Protein AF-A0A965AAS0-F1 (afdb_monomer)

Mean predicted aligned error: 16.07 Å

Secondary structure (DSSP, 8-state):
--SHHHHHHHHHHHHHSTT----EEEEEEETTS-EEEEEEEEEETTEEEETTEEEEGGGEEEEEE--S-GGGS-HHHHHHHHHTT-EEEETTEEE------------------PPP-PPPP-PPPPPPPPP---PPPPPP---HHHHHHHHHSS--TTEEEEEEEEGGGTEEEEEEEE--S-TTSSEEEEEEEEEEETTEEEEEEEEEEE--SSSEEEEEEEEEEEEEEE--TT-GGG-EEEEEEEEEEEEEEEETTEEEEEEEEEEEEE---HHHHHHHHHHHT-TT---PPPPSSEEEEEEEEE-

Radius of gyration: 27.82 Å; Cα contacts (8 Å, |Δi|>4): 555; chains: 1; bounding box: 76×55×80 Å

pLDDT: mean 85.0, std 17.36, range [38.97, 98.69]

Structure (mmCIF, N/CA/C/O backbone):
data_AF-A0A965AAS0-F1
#
_entry.id   AF-A0A965AAS0-F1
#
loop_
_atom_site.group_PDB
_atom_site.id
_atom_site.type_symbol
_atom_site.label_atom_id
_atom_site.label_alt_id
_atom_site.label_comp_id
_atom_site.label_asym_id
_atom_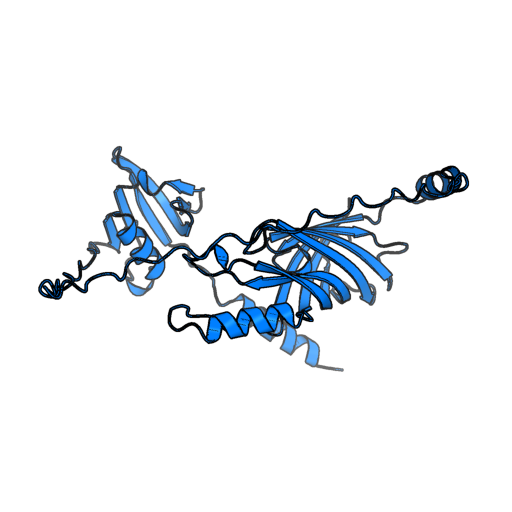site.label_entity_id
_atom_site.label_seq_id
_atom_site.pdbx_PDB_ins_code
_atom_site.Cartn_x
_atom_site.Cartn_y
_atom_site.Cartn_z
_atom_site.occupancy
_atom_site.B_iso_or_equiv
_atom_site.auth_seq_id
_atom_site.auth_comp_id
_atom_site.auth_asym_id
_atom_site.auth_atom_id
_atom_site.pdbx_PDB_model_num
ATOM 1 N N . MET A 1 1 ? 29.637 20.335 -4.501 1.00 47.44 1 MET A N 1
ATOM 2 C CA . MET A 1 1 ? 29.495 18.893 -4.825 1.00 47.44 1 MET A CA 1
ATOM 3 C C . MET A 1 1 ? 29.258 18.068 -3.551 1.00 47.44 1 MET A C 1
ATOM 5 O O . MET A 1 1 ? 29.993 17.154 -3.211 1.00 47.44 1 MET A O 1
ATOM 9 N N . ASP A 1 2 ? 28.264 18.501 -2.782 1.00 48.72 2 ASP A N 1
ATOM 10 C CA . ASP A 1 2 ? 27.051 17.815 -2.327 1.00 48.72 2 ASP A CA 1
ATOM 11 C C . ASP A 1 2 ? 27.171 16.377 -1.802 1.00 48.72 2 ASP A C 1
ATOM 13 O O . ASP A 1 2 ? 26.926 15.395 -2.495 1.00 48.72 2 ASP A O 1
ATOM 17 N N . LYS A 1 3 ? 27.423 16.284 -0.490 1.00 55.53 3 LYS A N 1
ATOM 18 C CA . LYS A 1 3 ? 27.262 15.078 0.349 1.00 55.53 3 LYS A CA 1
ATOM 19 C C . LYS A 1 3 ? 25.803 14.822 0.781 1.00 55.53 3 LYS A C 1
ATOM 21 O O . LYS A 1 3 ? 25.545 13.939 1.598 1.00 55.53 3 LYS A O 1
ATOM 26 N N . LEU A 1 4 ? 24.850 15.597 0.256 1.00 50.69 4 LEU A N 1
ATOM 27 C CA . LEU A 1 4 ? 23.430 15.527 0.605 1.00 50.69 4 LEU A CA 1
ATOM 28 C C . LEU A 1 4 ? 22.723 14.214 0.186 1.00 50.69 4 LEU A C 1
ATOM 30 O O . LEU A 1 4 ? 21.946 13.709 0.998 1.00 50.69 4 LEU A O 1
ATOM 34 N N . PRO A 1 5 ? 23.000 13.583 -0.980 1.00 59.84 5 PRO A N 1
ATOM 35 C CA . PRO A 1 5 ? 22.260 12.380 -1.374 1.00 59.84 5 PRO A CA 1
ATOM 36 C C . PRO A 1 5 ? 22.636 11.143 -0.543 1.00 59.84 5 PRO A C 1
ATOM 38 O O . PRO A 1 5 ? 21.800 10.274 -0.321 1.00 59.84 5 PRO A O 1
ATOM 41 N N . VAL A 1 6 ? 23.859 11.074 -0.003 1.00 61.09 6 VAL A N 1
ATOM 42 C CA . VAL A 1 6 ? 24.321 9.910 0.778 1.00 61.09 6 VAL A CA 1
ATOM 43 C C . VAL A 1 6 ? 23.624 9.830 2.139 1.00 61.09 6 VAL A C 1
ATOM 45 O O . VAL A 1 6 ? 23.278 8.743 2.590 1.00 61.09 6 VAL A O 1
ATOM 48 N N . ARG A 1 7 ? 23.357 10.972 2.785 1.00 59.34 7 ARG A N 1
ATOM 49 C CA . ARG A 1 7 ? 22.724 11.001 4.116 1.00 59.34 7 ARG A CA 1
ATOM 50 C C . ARG A 1 7 ? 21.245 10.605 4.077 1.00 59.34 7 ARG A C 1
ATOM 52 O O . ARG A 1 7 ? 20.792 9.923 4.988 1.00 59.34 7 ARG A O 1
ATOM 59 N N . ILE A 1 8 ? 20.523 10.963 3.012 1.00 63.22 8 ILE A N 1
ATOM 60 C CA . ILE A 1 8 ? 19.117 10.566 2.822 1.00 63.22 8 ILE A CA 1
ATOM 61 C C . ILE A 1 8 ? 19.014 9.068 2.491 1.00 63.22 8 ILE A C 1
ATOM 63 O O . ILE A 1 8 ? 18.147 8.385 3.030 1.00 63.22 8 ILE A O 1
ATOM 67 N N . ILE A 1 9 ? 19.940 8.529 1.688 1.00 59.12 9 ILE A N 1
ATOM 68 C CA . ILE A 1 9 ? 20.001 7.087 1.390 1.00 59.12 9 ILE A CA 1
ATOM 69 C C . ILE A 1 9 ? 20.289 6.267 2.658 1.00 59.12 9 ILE A C 1
ATOM 71 O O . ILE A 1 9 ? 19.659 5.234 2.868 1.00 59.12 9 ILE A O 1
ATOM 75 N N . VAL A 1 10 ? 21.181 6.739 3.538 1.00 61.16 10 VAL A N 1
ATOM 76 C CA . VAL A 1 10 ? 21.462 6.080 4.829 1.00 61.16 10 VAL A CA 1
ATOM 77 C C . VAL A 1 10 ? 20.259 6.151 5.776 1.00 61.16 10 VAL A C 1
ATOM 79 O O . VAL A 1 10 ? 19.965 5.165 6.446 1.00 61.16 10 VAL A O 1
ATOM 82 N N . LEU A 1 11 ? 19.516 7.263 5.798 1.00 55.19 11 LEU A N 1
ATOM 83 C CA . LEU A 1 11 ? 18.304 7.390 6.615 1.00 55.19 11 LEU A CA 1
ATOM 84 C C . LEU A 1 11 ? 17.180 6.452 6.133 1.00 55.19 11 LEU A C 1
ATOM 86 O O . LEU A 1 11 ? 16.525 5.809 6.950 1.00 55.19 11 LEU A O 1
ATOM 90 N N . LEU A 1 12 ? 16.999 6.315 4.814 1.00 53.84 12 LEU A N 1
ATOM 91 C CA . LEU A 1 12 ? 16.036 5.378 4.219 1.00 53.84 12 LEU A CA 1
ATOM 92 C C . LEU A 1 12 ? 16.448 3.908 4.413 1.00 53.84 12 LEU A C 1
ATOM 94 O O . LEU A 1 12 ? 15.588 3.066 4.656 1.00 53.84 12 LEU A O 1
ATOM 98 N N . LEU A 1 13 ? 17.749 3.596 4.377 1.00 48.03 13 LEU A N 1
ATOM 99 C CA . LEU A 1 13 ? 18.262 2.261 4.713 1.00 48.03 13 LEU A CA 1
ATOM 100 C C . LEU A 1 13 ? 18.068 1.919 6.198 1.00 48.03 13 LEU A C 1
ATOM 102 O O . LEU A 1 13 ? 17.710 0.785 6.506 1.00 48.03 13 LEU A O 1
ATOM 106 N N . LEU A 1 14 ? 18.231 2.891 7.104 1.00 45.78 14 LEU A N 1
ATOM 107 C CA . LEU A 1 14 ? 18.009 2.698 8.543 1.00 45.78 14 LEU A CA 1
ATOM 108 C C . LEU A 1 14 ? 16.523 2.503 8.894 1.00 45.78 14 LEU A C 1
ATOM 110 O O . LEU A 1 14 ? 16.205 1.678 9.751 1.00 45.78 14 LEU A O 1
ATOM 114 N N . LEU A 1 15 ? 15.610 3.180 8.187 1.00 47.97 15 LEU A N 1
ATOM 115 C CA . LEU A 1 15 ? 14.161 2.951 8.295 1.00 47.97 15 LEU A CA 1
ATOM 116 C C . LEU A 1 15 ? 13.734 1.569 7.761 1.00 47.97 15 LEU A C 1
ATOM 118 O O . LEU A 1 15 ? 12.748 1.013 8.239 1.00 47.97 15 LEU A O 1
ATOM 122 N N . GLY A 1 16 ? 14.490 0.981 6.827 1.00 41.50 16 GLY A N 1
ATOM 123 C CA . GLY A 1 16 ? 14.249 -0.373 6.311 1.00 41.50 16 GLY A CA 1
ATOM 124 C C . GLY A 1 16 ? 14.780 -1.512 7.194 1.00 41.50 16 GLY A C 1
ATOM 125 O O . GLY A 1 16 ? 14.339 -2.649 7.050 1.00 41.50 16 GLY A O 1
ATOM 126 N N . SER A 1 17 ? 15.705 -1.239 8.121 1.00 38.97 17 SER A N 1
ATOM 127 C CA . SER A 1 17 ? 16.350 -2.270 8.956 1.00 38.97 17 SER A CA 1
ATOM 128 C C . SER A 1 17 ? 15.623 -2.618 10.267 1.00 38.97 17 SER A C 1
ATOM 130 O O . SER A 1 17 ? 16.064 -3.513 10.985 1.00 38.97 17 SER A O 1
ATOM 132 N N . GLY A 1 18 ? 14.512 -1.948 10.591 1.00 39.25 18 GLY A N 1
ATOM 133 C CA . GLY A 1 18 ? 13.859 -2.058 11.905 1.00 39.25 18 GLY A CA 1
ATOM 134 C C . GLY A 1 18 ? 12.989 -3.298 12.149 1.00 39.25 18 GLY A C 1
ATOM 135 O O . GLY A 1 18 ? 12.625 -3.551 13.291 1.00 39.25 18 GLY A O 1
ATOM 136 N N . LEU A 1 19 ? 12.648 -4.084 11.126 1.00 46.34 19 LEU A N 1
ATOM 137 C CA . LEU A 1 19 ? 11.764 -5.248 11.276 1.00 46.34 19 LEU A CA 1
ATOM 138 C C . LEU A 1 19 ? 12.289 -6.431 10.466 1.00 46.34 19 LEU A C 1
ATOM 140 O O . LEU A 1 19 ? 11.617 -6.965 9.586 1.00 46.34 19 LEU A O 1
ATOM 144 N N . THR A 1 20 ? 13.508 -6.872 10.773 1.00 45.72 20 THR A N 1
ATOM 145 C CA . THR A 1 20 ? 13.829 -8.272 10.487 1.00 45.72 20 THR A CA 1
ATOM 146 C C . THR A 1 20 ? 13.029 -9.105 11.482 1.00 45.72 20 THR A C 1
ATOM 148 O O . THR A 1 20 ? 13.470 -9.348 12.601 1.00 45.72 20 THR A O 1
ATOM 151 N N . LEU A 1 21 ? 11.806 -9.486 11.094 1.00 55.34 21 LEU A N 1
ATOM 152 C CA . LEU A 1 21 ? 11.087 -10.584 11.734 1.00 55.34 21 LEU A CA 1
ATOM 153 C C . LEU A 1 21 ? 12.038 -11.779 11.695 1.00 55.34 21 LEU A C 1
ATOM 155 O O . LEU A 1 21 ? 12.219 -12.410 10.652 1.00 55.34 21 LEU A O 1
ATOM 159 N N . ARG A 1 22 ? 12.739 -12.020 12.806 1.00 65.62 22 ARG A N 1
ATOM 160 C CA . ARG A 1 22 ? 13.597 -13.187 12.938 1.00 65.62 22 ARG A CA 1
ATOM 161 C C . ARG A 1 22 ? 12.673 -14.384 12.853 1.00 65.62 22 ARG A C 1
ATOM 163 O O . ARG A 1 22 ? 11.803 -14.549 13.702 1.00 65.62 22 ARG A O 1
ATOM 170 N N . ALA A 1 23 ? 12.837 -15.169 11.799 1.00 69.00 23 ALA A N 1
ATOM 171 C CA . ALA A 1 23 ? 12.127 -16.419 11.642 1.00 69.00 23 ALA A CA 1
ATOM 172 C C . ALA A 1 23 ? 12.417 -17.308 12.865 1.00 69.00 23 ALA A C 1
ATOM 174 O O . ALA A 1 23 ? 13.579 -17.511 13.223 1.00 69.00 23 ALA A O 1
ATOM 175 N N . GLN A 1 24 ? 11.369 -17.781 13.540 1.00 88.06 24 GLN A N 1
ATOM 176 C CA . GLN A 1 24 ? 11.488 -18.566 14.770 1.00 88.06 24 GLN A CA 1
ATOM 177 C C . GLN A 1 24 ? 11.246 -20.036 14.440 1.00 88.06 24 GLN A C 1
ATOM 179 O O . GLN A 1 24 ? 10.139 -20.416 14.060 1.00 88.06 24 GLN A O 1
ATOM 184 N N . GLN A 1 25 ? 12.277 -20.872 14.569 1.00 94.12 25 GLN A N 1
ATOM 185 C CA . GLN A 1 25 ? 12.133 -22.315 14.375 1.00 94.12 25 GLN A CA 1
ATOM 186 C C . GLN A 1 25 ? 11.218 -22.907 15.452 1.00 94.12 25 GLN A C 1
ATOM 188 O O . GLN A 1 25 ? 11.429 -22.703 16.652 1.00 94.12 25 GLN A O 1
ATOM 193 N N . ALA A 1 26 ? 10.211 -23.658 15.022 1.00 96.06 26 ALA A N 1
ATOM 194 C CA . ALA A 1 26 ? 9.255 -24.314 15.891 1.00 96.06 26 ALA A CA 1
ATOM 195 C C . ALA A 1 26 ? 8.919 -25.724 15.398 1.00 96.06 26 ALA A C 1
ATOM 197 O O . ALA A 1 26 ? 8.883 -26.012 14.202 1.00 96.06 26 ALA A O 1
ATOM 198 N N . LEU A 1 27 ? 8.627 -26.603 16.351 1.00 97.25 27 LEU A N 1
ATOM 199 C CA . LEU A 1 27 ? 8.012 -27.896 16.112 1.00 97.25 27 LEU A CA 1
ATOM 200 C C . LEU A 1 27 ? 6.511 -27.775 16.373 1.00 97.25 27 LEU A C 1
ATOM 202 O O . LEU A 1 27 ? 6.079 -27.533 17.500 1.00 97.25 27 LEU A O 1
ATOM 206 N N . ILE A 1 28 ? 5.717 -27.950 15.327 1.00 97.31 28 ILE A N 1
ATOM 207 C CA . ILE A 1 28 ? 4.260 -27.892 15.372 1.00 97.31 28 ILE A CA 1
ATOM 208 C C . ILE A 1 28 ? 3.734 -29.318 15.469 1.00 97.31 28 ILE A C 1
ATOM 210 O O . ILE A 1 28 ? 4.077 -30.163 14.646 1.00 97.31 28 ILE A O 1
ATOM 214 N N . THR A 1 29 ? 2.898 -29.589 16.467 1.00 97.50 29 THR A N 1
ATOM 215 C CA . THR A 1 29 ? 2.139 -30.838 16.583 1.00 97.50 29 THR A CA 1
ATOM 216 C C . THR A 1 29 ? 0.673 -30.556 16.297 1.00 97.50 29 THR A C 1
ATOM 218 O O . THR A 1 29 ? 0.037 -29.727 16.952 1.00 97.50 29 THR A O 1
ATOM 221 N N . MET A 1 30 ? 0.147 -31.258 15.308 1.00 97.56 30 MET A N 1
ATOM 222 C CA . MET A 1 30 ? -1.233 -31.188 14.856 1.00 97.56 30 MET A CA 1
ATOM 223 C C . MET A 1 30 ? -2.141 -32.026 15.770 1.00 97.56 30 MET A C 1
ATOM 225 O O . MET A 1 30 ? -1.673 -32.885 16.519 1.00 97.56 30 MET A O 1
ATOM 229 N N . LYS A 1 31 ? -3.456 -31.792 15.728 1.00 96.12 31 LYS A N 1
ATOM 230 C CA . LYS A 1 31 ? -4.445 -32.535 16.535 1.00 96.12 31 LYS A CA 1
ATOM 231 C C . L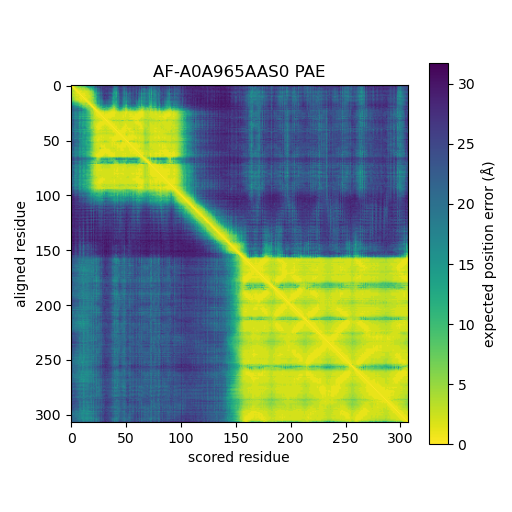YS A 1 31 ? -4.540 -34.017 16.172 1.00 96.12 31 LYS A C 1
ATOM 233 O O . LYS A 1 31 ? -4.894 -34.824 17.023 1.00 96.12 31 LYS A O 1
ATOM 238 N N . ASP A 1 32 ? -4.192 -34.374 14.942 1.00 95.44 32 ASP A N 1
ATOM 239 C CA . ASP A 1 32 ? -4.051 -35.760 14.481 1.00 95.44 32 ASP A CA 1
ATOM 240 C C . ASP A 1 32 ? -2.687 -36.380 14.850 1.00 95.44 32 ASP A C 1
ATOM 242 O O . ASP A 1 32 ? -2.376 -37.494 14.441 1.00 95.44 32 ASP A O 1
ATOM 246 N N . SER A 1 33 ? -1.885 -35.682 15.661 1.00 94.56 33 SER A N 1
ATOM 247 C CA . SER A 1 33 ? -0.532 -36.057 16.086 1.00 94.56 33 SER A CA 1
ATOM 248 C C . SER A 1 33 ? 0.556 -35.972 15.011 1.00 94.56 33 SER A C 1
ATOM 250 O O . SER A 1 33 ? 1.706 -36.316 15.304 1.00 94.56 33 SER A O 1
ATOM 252 N N . ALA A 1 34 ? 0.265 -35.467 13.806 1.00 95.06 34 ALA A N 1
ATOM 253 C CA . ALA A 1 34 ? 1.310 -35.161 12.834 1.00 95.06 34 ALA A CA 1
ATOM 254 C C . ALA A 1 34 ? 2.252 -34.073 13.378 1.00 95.06 34 ALA A C 1
ATOM 256 O O . ALA A 1 34 ? 1.823 -33.145 14.068 1.00 95.06 34 ALA A O 1
ATOM 257 N N . ARG A 1 35 ? 3.552 -34.179 13.083 1.00 97.31 35 ARG A N 1
ATOM 258 C CA . ARG A 1 35 ? 4.569 -33.219 13.535 1.00 97.31 35 ARG A CA 1
ATOM 259 C C . ARG A 1 35 ? 5.287 -32.595 12.352 1.00 97.31 35 ARG A C 1
ATOM 261 O O . ARG A 1 35 ? 5.729 -33.309 11.458 1.00 97.31 35 ARG A O 1
ATOM 268 N N . VAL A 1 36 ? 5.437 -31.276 12.381 1.00 96.69 36 VAL A N 1
ATOM 269 C CA . VAL A 1 36 ? 6.099 -30.498 11.331 1.00 96.69 36 VAL A CA 1
ATOM 270 C C . VAL A 1 36 ? 7.085 -29.534 11.978 1.00 96.69 36 VAL A C 1
ATOM 272 O O . VAL A 1 36 ? 6.700 -28.717 12.811 1.00 96.69 36 VAL A O 1
ATOM 275 N N . ALA A 1 37 ? 8.361 -29.639 11.612 1.00 96.44 37 ALA A N 1
ATOM 276 C CA . ALA A 1 37 ? 9.377 -28.658 11.979 1.00 96.44 37 ALA A CA 1
ATOM 277 C C . ALA A 1 37 ? 9.414 -27.565 10.905 1.00 96.44 37 ALA A C 1
ATOM 279 O O . ALA A 1 37 ? 9.563 -27.873 9.726 1.00 96.44 37 ALA A O 1
ATOM 280 N N . THR A 1 38 ? 9.238 -26.310 11.306 1.00 95.75 38 THR A N 1
ATOM 281 C CA . THR A 1 38 ? 9.120 -25.175 10.384 1.00 95.75 38 THR A CA 1
ATOM 282 C C . THR A 1 38 ? 9.518 -23.862 11.064 1.00 95.75 38 THR A C 1
ATOM 284 O O . THR A 1 38 ? 9.674 -23.793 12.281 1.00 95.75 38 THR A O 1
ATOM 287 N N . GLU A 1 39 ? 9.706 -22.806 10.281 1.00 94.38 39 GLU A N 1
ATOM 288 C CA . GLU A 1 39 ? 9.896 -21.441 10.761 1.00 94.38 39 GLU A CA 1
ATOM 289 C C . GLU A 1 39 ? 8.554 -20.699 10.813 1.00 94.38 39 GLU A C 1
ATOM 291 O O . GLU A 1 39 ? 7.921 -20.458 9.782 1.00 94.38 39 GLU A O 1
ATOM 296 N N . VAL A 1 40 ? 8.137 -20.295 12.014 1.00 94.50 40 VAL A N 1
ATOM 297 C CA . VAL A 1 40 ? 6.922 -19.504 12.235 1.00 94.50 40 VAL A CA 1
ATOM 298 C C . VAL A 1 40 ? 7.224 -18.025 12.008 1.00 94.50 40 VAL A C 1
ATOM 300 O O . VAL A 1 40 ? 8.216 -17.500 12.517 1.00 94.50 40 VAL A O 1
ATOM 303 N N . GLN A 1 41 ? 6.358 -17.355 11.246 1.00 92.69 41 GLN A N 1
ATOM 304 C CA . GLN A 1 41 ? 6.504 -15.939 10.907 1.00 92.69 41 GLN A CA 1
ATOM 305 C C . GLN A 1 41 ? 5.464 -15.064 11.606 1.00 92.69 41 GLN A C 1
ATOM 307 O O . GLN A 1 41 ? 5.814 -14.070 12.228 1.00 92.69 41 GLN A O 1
ATOM 312 N N . SER A 1 42 ? 4.174 -15.391 11.474 1.00 93.88 42 SER A N 1
ATOM 313 C CA . SER A 1 42 ? 3.087 -14.590 12.056 1.00 93.88 42 SER A CA 1
ATOM 314 C C . SER A 1 42 ? 1.779 -15.376 12.144 1.00 93.88 42 SER A C 1
ATOM 316 O O . SER A 1 42 ? 1.637 -16.428 11.525 1.00 93.88 42 SER A O 1
ATOM 318 N N . VAL A 1 43 ? 0.799 -14.848 12.877 1.00 95.38 43 VAL A N 1
ATOM 319 C CA . VAL A 1 43 ? -0.585 -15.343 12.878 1.00 95.38 43 VAL A CA 1
ATOM 320 C C . VAL A 1 43 ? -1.484 -14.294 12.227 1.00 95.38 43 VAL A C 1
ATOM 322 O O . VAL A 1 43 ? -1.480 -13.134 12.635 1.00 95.38 43 VAL A O 1
ATOM 325 N N . LYS A 1 44 ? -2.259 -14.684 11.208 1.00 92.75 44 LYS A N 1
ATOM 326 C CA . LYS A 1 44 ? -3.226 -13.811 10.519 1.00 92.75 44 LYS A CA 1
ATOM 327 C C . LYS A 1 44 ? -4.475 -14.598 10.144 1.00 92.75 44 LYS A C 1
ATOM 329 O O . LYS A 1 44 ? -4.367 -15.690 9.606 1.00 92.75 44 LYS A O 1
ATOM 334 N N . ASN A 1 45 ? -5.661 -14.032 10.371 1.00 93.69 45 ASN A N 1
ATOM 335 C CA . ASN A 1 45 ? -6.941 -14.594 9.907 1.00 93.69 45 ASN A CA 1
ATOM 336 C C . ASN A 1 45 ? -7.158 -16.083 10.268 1.00 93.69 45 ASN A C 1
ATOM 338 O O . ASN A 1 45 ? -7.585 -16.866 9.426 1.00 93.69 45 ASN A O 1
ATOM 342 N N . ASN A 1 46 ? -6.846 -16.487 11.505 1.00 94.69 46 ASN A N 1
ATOM 343 C CA . ASN A 1 46 ? -6.925 -17.886 11.959 1.00 94.69 46 ASN A CA 1
ATOM 344 C C . ASN A 1 46 ? -5.991 -18.869 11.212 1.00 94.69 46 ASN A C 1
ATOM 346 O O . ASN A 1 46 ? -6.198 -20.087 11.234 1.00 94.69 46 ASN A O 1
ATOM 350 N N . LEU A 1 47 ? -4.953 -18.339 10.562 1.00 95.44 47 LEU A N 1
ATOM 351 C CA . LEU A 1 47 ? -3.872 -19.086 9.933 1.00 95.44 47 LEU A CA 1
ATOM 352 C C . LEU A 1 47 ? -2.544 -18.749 10.615 1.00 95.44 47 LEU A C 1
ATOM 354 O O . LEU A 1 47 ? -2.230 -17.584 10.871 1.00 95.44 47 LEU A O 1
ATOM 358 N N . LEU A 1 48 ? -1.750 -19.781 10.868 1.00 96.25 48 LEU A N 1
ATOM 359 C CA . LEU A 1 48 ? -0.342 -19.665 11.197 1.00 96.25 48 LEU A CA 1
ATOM 360 C C . LEU A 1 48 ? 0.453 -19.584 9.896 1.00 96.25 48 LEU A C 1
ATOM 362 O O . LEU A 1 48 ? 0.459 -20.534 9.114 1.00 96.25 48 LEU A O 1
ATOM 366 N N . ILE A 1 49 ? 1.111 -18.453 9.668 1.00 95.12 49 ILE A N 1
ATOM 367 C CA . ILE A 1 49 ? 1.997 -18.249 8.527 1.00 95.12 49 ILE A CA 1
ATOM 368 C C . ILE A 1 49 ? 3.370 -18.799 8.890 1.00 95.12 49 ILE A C 1
ATOM 370 O O . ILE A 1 49 ? 4.007 -18.341 9.846 1.00 95.12 49 ILE A O 1
ATOM 374 N N . VAL A 1 50 ? 3.807 -19.778 8.110 1.00 96.19 50 VAL A N 1
ATOM 375 C CA . VAL A 1 50 ? 5.089 -20.458 8.256 1.00 96.19 50 VAL A CA 1
ATOM 376 C C . VAL A 1 50 ? 5.883 -20.351 6.955 1.00 96.19 50 VAL A C 1
ATOM 378 O O . VAL A 1 50 ? 5.350 -19.959 5.918 1.00 96.19 50 VAL A O 1
ATOM 381 N N . LYS A 1 51 ? 7.173 -20.675 6.979 1.00 92.56 51 LYS A N 1
ATOM 382 C CA . LYS A 1 51 ? 8.040 -20.560 5.795 1.00 92.56 51 LYS A CA 1
ATOM 383 C C . LYS A 1 51 ? 7.560 -21.385 4.600 1.00 92.56 51 LYS A C 1
ATOM 385 O O . LYS A 1 51 ? 7.646 -20.915 3.470 1.00 92.56 51 LYS A O 1
ATOM 390 N N . GLU A 1 52 ? 7.039 -22.583 4.842 1.00 93.06 52 GLU A N 1
ATOM 391 C CA . GLU A 1 52 ? 6.570 -23.503 3.803 1.00 93.06 52 GLU A CA 1
ATOM 392 C C . GLU A 1 52 ? 5.102 -23.266 3.397 1.00 93.06 52 GLU A C 1
ATOM 394 O O . GLU A 1 52 ? 4.601 -23.955 2.511 1.00 93.06 52 GLU A O 1
ATOM 399 N N . GLY A 1 53 ? 4.395 -22.305 4.010 1.00 94.12 53 GLY A N 1
ATOM 400 C CA . GLY A 1 53 ? 3.008 -21.992 3.658 1.00 94.12 53 GLY A CA 1
ATOM 401 C C . GLY A 1 53 ? 2.164 -21.470 4.820 1.00 94.12 53 GLY A C 1
ATOM 402 O O . GLY A 1 53 ? 2.597 -20.644 5.620 1.00 94.12 53 GLY A O 1
ATOM 403 N N . ALA A 1 54 ? 0.918 -21.930 4.904 1.00 95.19 54 ALA A N 1
ATOM 404 C CA . ALA A 1 54 ? -0.008 -21.540 5.961 1.00 95.19 54 ALA A CA 1
ATOM 405 C C . ALA A 1 54 ? -0.719 -22.764 6.543 1.00 95.19 54 ALA A C 1
ATOM 407 O O . ALA A 1 54 ? -1.148 -23.650 5.805 1.00 95.19 54 ALA A O 1
ATOM 408 N N . LEU A 1 55 ? -0.873 -22.792 7.866 1.00 95.56 55 LEU A N 1
ATOM 409 C CA . LEU A 1 55 ? -1.568 -23.852 8.596 1.00 95.56 55 LEU A CA 1
ATOM 410 C C . LEU A 1 55 ? -2.780 -23.275 9.323 1.00 95.56 55 LEU A C 1
ATOM 412 O O . LEU A 1 55 ? -2.699 -22.211 9.930 1.00 95.56 55 LEU A O 1
ATOM 416 N N . SER A 1 56 ? -3.914 -23.974 9.299 1.00 96.56 56 SER A N 1
ATOM 417 C CA . SER A 1 56 ? -5.083 -23.552 10.076 1.00 96.56 56 SER A CA 1
ATOM 418 C C . SER A 1 56 ? -4.838 -23.750 11.569 1.00 96.56 56 SER A C 1
ATOM 420 O O . SER A 1 56 ? -4.501 -24.859 11.987 1.00 96.56 56 SER A O 1
ATOM 422 N N . LEU A 1 57 ? -5.078 -22.713 12.383 1.00 96.75 57 LEU A N 1
ATOM 423 C CA . LEU A 1 57 ? -4.940 -22.804 13.845 1.00 96.75 57 LEU A CA 1
ATOM 424 C C . LEU A 1 57 ? -5.834 -23.900 14.442 1.00 96.75 57 LEU A C 1
ATOM 426 O O . LEU A 1 57 ? -5.453 -24.555 15.406 1.00 96.75 57 LEU A O 1
ATOM 430 N N . ASN A 1 58 ? -6.978 -24.182 13.812 1.00 95.25 58 ASN A N 1
ATOM 431 C CA . ASN A 1 58 ? -7.914 -25.213 14.259 1.00 95.25 58 ASN A CA 1
ATOM 432 C C . ASN A 1 58 ? -7.332 -26.634 14.202 1.00 95.25 58 ASN A C 1
ATOM 434 O O . ASN A 1 58 ? -7.842 -27.514 14.899 1.00 95.25 58 ASN A O 1
ATOM 438 N N . LEU A 1 59 ? -6.304 -26.861 13.379 1.00 95.69 59 LEU A N 1
ATOM 439 C CA . LEU A 1 59 ? -5.642 -28.156 13.215 1.00 95.69 59 LEU A CA 1
ATOM 440 C C . LEU A 1 59 ? -4.430 -28.321 14.135 1.00 95.69 59 LEU A C 1
ATOM 442 O O . LEU A 1 59 ? -3.926 -29.432 14.278 1.00 95.69 59 LEU A O 1
ATOM 446 N N . ILE A 1 60 ? -3.965 -27.241 14.759 1.00 97.19 60 ILE A N 1
ATOM 447 C CA . ILE A 1 60 ? -2.764 -27.237 15.587 1.00 97.19 60 ILE A CA 1
ATOM 448 C C . ILE A 1 60 ? -3.156 -27.534 17.035 1.00 97.19 60 ILE A C 1
ATOM 450 O O . ILE A 1 60 ? -4.138 -27.003 17.550 1.00 97.19 60 ILE A O 1
ATOM 454 N N . ALA A 1 61 ? -2.394 -28.407 17.690 1.00 96.75 61 ALA A N 1
ATOM 455 C CA . ALA A 1 61 ? -2.556 -28.717 19.106 1.00 96.75 61 ALA A CA 1
ATOM 456 C C . ALA A 1 61 ? -1.459 -28.058 19.952 1.00 96.75 61 ALA A C 1
ATOM 458 O O . ALA A 1 61 ? -1.742 -27.460 20.991 1.00 96.75 61 ALA A O 1
ATOM 459 N N . ILE A 1 62 ? -0.204 -28.176 19.508 1.00 97.50 62 ILE A N 1
ATOM 460 C CA . ILE A 1 62 ? 0.974 -27.735 20.261 1.00 97.50 62 ILE A CA 1
ATOM 461 C C . ILE A 1 62 ? 1.956 -27.042 19.320 1.00 97.50 62 ILE A C 1
ATOM 463 O O . ILE A 1 62 ? 2.201 -27.522 18.215 1.00 97.50 62 ILE A O 1
ATOM 467 N N . ILE A 1 63 ? 2.564 -25.952 19.777 1.00 97.38 63 ILE A N 1
ATOM 468 C CA . ILE A 1 63 ? 3.712 -25.318 19.122 1.00 97.38 63 ILE A CA 1
ATOM 469 C C . ILE A 1 63 ? 4.853 -25.239 20.127 1.00 97.38 63 ILE A C 1
ATOM 471 O O . ILE A 1 63 ? 4.685 -24.698 21.217 1.00 97.38 63 ILE A O 1
ATOM 475 N N . GLN A 1 64 ? 6.017 -25.766 19.757 1.00 96.81 64 GLN A N 1
ATOM 476 C CA . GLN A 1 64 ? 7.227 -25.718 20.568 1.00 96.81 64 GLN A CA 1
ATOM 477 C C . GLN A 1 64 ? 8.323 -24.943 19.841 1.00 96.81 64 GLN A C 1
ATOM 479 O O . GLN A 1 64 ? 8.916 -25.448 18.891 1.00 96.81 64 GLN A O 1
ATOM 484 N N . PHE A 1 65 ? 8.612 -23.729 20.303 1.00 95.56 65 PHE A N 1
ATOM 485 C CA . PHE A 1 65 ? 9.726 -22.931 19.804 1.00 95.56 65 PHE A CA 1
ATOM 486 C C . PHE A 1 65 ? 11.046 -23.545 20.270 1.00 95.56 65 PHE A C 1
ATOM 488 O O . PHE A 1 65 ? 11.253 -23.759 21.467 1.00 95.56 65 PHE A O 1
ATOM 495 N N . GLN A 1 66 ? 11.930 -23.841 19.315 1.00 91.69 66 GLN A N 1
ATOM 496 C CA . GLN A 1 66 ? 13.200 -24.522 19.583 1.00 91.69 66 GLN A CA 1
ATOM 497 C C . GLN A 1 66 ? 14.304 -23.577 20.071 1.00 91.69 66 GLN A C 1
ATOM 499 O O . GLN A 1 66 ? 15.378 -24.042 20.443 1.00 91.69 66 GLN A O 1
ATOM 504 N N . ASN A 1 67 ? 14.058 -22.264 20.090 1.00 79.38 67 ASN A N 1
ATOM 505 C CA . ASN A 1 67 ? 15.057 -21.307 20.539 1.00 79.38 67 ASN A CA 1
ATOM 506 C C . ASN A 1 67 ? 15.120 -21.251 22.074 1.00 79.38 67 ASN A C 1
ATOM 508 O O . ASN A 1 67 ? 14.098 -21.057 22.736 1.00 79.38 67 ASN A O 1
ATOM 512 N N . THR A 1 68 ? 16.319 -21.426 22.632 1.00 63.09 68 THR A N 1
ATOM 513 C CA . THR A 1 68 ? 16.552 -21.493 24.085 1.00 63.09 68 THR A CA 1
ATOM 514 C C . THR A 1 68 ? 16.408 -20.127 24.759 1.00 63.09 68 THR A C 1
ATOM 516 O O . THR A 1 68 ? 16.039 -20.048 25.930 1.00 63.09 68 THR A O 1
ATOM 519 N N . ASP A 1 69 ? 16.635 -19.041 24.016 1.00 75.44 69 ASP A N 1
ATOM 520 C CA . ASP A 1 69 ? 16.512 -17.686 24.545 1.00 75.44 69 ASP A CA 1
ATOM 521 C C . ASP A 1 69 ? 15.047 -17.235 24.530 1.00 75.44 69 ASP A C 1
ATOM 523 O O . ASP A 1 69 ? 14.515 -16.836 23.490 1.00 75.44 69 ASP A O 1
ATOM 527 N N . GLN A 1 70 ? 14.396 -17.242 25.699 1.00 66.44 70 GLN A N 1
ATOM 528 C CA . GLN A 1 70 ? 13.015 -16.760 25.882 1.00 66.44 70 GLN A CA 1
ATOM 529 C C . GLN A 1 70 ? 12.779 -15.348 25.323 1.00 66.44 70 GLN A C 1
ATOM 531 O O . GLN A 1 70 ? 11.677 -15.049 24.875 1.00 66.44 70 GLN A O 1
ATOM 536 N N . GLN A 1 71 ? 13.807 -14.493 25.299 1.00 70.62 71 GLN A N 1
ATOM 537 C CA . GLN A 1 71 ? 13.721 -13.127 24.767 1.00 70.62 71 GLN A CA 1
ATOM 538 C C . GLN A 1 71 ? 13.584 -13.056 23.236 1.00 70.62 71 GLN A C 1
ATOM 540 O O . GLN A 1 71 ? 13.374 -11.976 22.692 1.00 70.62 71 GLN A O 1
ATOM 545 N N . SER A 1 72 ? 13.723 -14.179 22.527 1.00 78.25 72 SER A N 1
ATOM 546 C CA . SER A 1 72 ? 13.702 -14.216 21.060 1.00 78.25 72 SER A CA 1
ATOM 547 C C . SER A 1 72 ? 12.335 -14.537 20.448 1.00 78.25 72 SER A C 1
ATOM 549 O O . SER A 1 72 ? 12.184 -14.428 19.230 1.00 78.25 72 SER A O 1
ATOM 551 N N . VAL A 1 73 ? 11.359 -14.940 21.267 1.00 89.25 73 VAL A N 1
ATOM 552 C CA . VAL A 1 73 ? 10.007 -15.270 20.807 1.00 89.25 73 VAL A CA 1
ATOM 553 C C . VAL A 1 73 ? 9.134 -14.024 20.898 1.00 89.25 73 VAL A C 1
ATOM 555 O O . VAL A 1 73 ? 9.103 -13.356 21.927 1.00 89.25 73 VAL A O 1
ATOM 558 N N . ASP A 1 74 ? 8.426 -13.716 19.813 1.00 89.81 74 ASP A N 1
ATOM 559 C CA . ASP A 1 74 ? 7.543 -12.548 19.742 1.00 89.81 74 ASP A CA 1
ATOM 560 C C . ASP A 1 74 ? 6.363 -12.715 20.727 1.00 89.81 74 ASP A C 1
ATOM 562 O O . ASP A 1 74 ? 5.561 -13.644 20.559 1.00 89.81 74 ASP A O 1
ATOM 566 N N . PRO A 1 75 ? 6.215 -11.840 21.743 1.00 90.69 75 PRO A N 1
ATOM 567 C CA . PRO A 1 75 ? 5.130 -11.938 22.716 1.00 90.69 75 PRO A CA 1
ATOM 568 C C . PRO A 1 75 ? 3.737 -11.880 22.077 1.00 90.69 75 PRO A C 1
ATOM 570 O O . PRO A 1 75 ? 2.834 -12.589 22.521 1.00 90.69 75 PRO A O 1
ATOM 573 N N . LEU A 1 76 ? 3.564 -11.096 21.005 1.00 90.88 76 LEU A N 1
ATOM 574 C CA . LEU A 1 76 ? 2.274 -10.941 20.321 1.00 90.88 76 LEU A CA 1
ATOM 575 C C . LEU A 1 76 ? 1.875 -12.216 19.571 1.00 90.88 76 LEU A C 1
ATOM 577 O O . LEU A 1 76 ? 0.694 -12.577 19.504 1.00 90.88 76 LEU A O 1
ATOM 581 N N . LEU A 1 77 ? 2.866 -12.922 19.022 1.00 92.81 77 LEU A N 1
ATOM 582 C CA . LEU A 1 77 ? 2.671 -14.225 18.396 1.00 92.81 77 LEU A CA 1
ATOM 583 C C . LEU A 1 77 ? 2.204 -15.251 19.434 1.00 92.81 77 LEU A C 1
ATOM 585 O O . LEU A 1 77 ? 1.215 -15.947 19.204 1.00 92.81 77 LEU A O 1
ATOM 589 N N . VAL A 1 78 ? 2.879 -15.315 20.585 1.00 94.12 78 VAL A N 1
ATOM 590 C CA . VAL A 1 78 ? 2.518 -16.217 21.689 1.00 94.12 78 VAL A CA 1
ATOM 591 C C . VAL A 1 78 ? 1.109 -15.928 22.194 1.00 94.12 78 VAL A C 1
ATOM 593 O O . VAL A 1 78 ? 0.310 -16.852 22.330 1.00 94.12 78 VAL A O 1
ATOM 596 N N . GLU A 1 79 ? 0.777 -14.659 22.426 1.00 93.44 79 GLU A N 1
ATOM 597 C CA . GLU A 1 79 ? -0.553 -14.252 22.878 1.00 93.44 79 GLU A CA 1
ATOM 598 C C . GLU A 1 79 ? -1.641 -14.675 21.879 1.00 93.44 79 GLU A C 1
ATOM 600 O O . GLU A 1 79 ? -2.656 -15.260 22.264 1.00 93.44 79 GLU A O 1
ATOM 605 N N . SER A 1 80 ? -1.399 -14.461 20.582 1.00 93.50 80 SER A N 1
ATOM 606 C CA . SER A 1 80 ? -2.322 -14.861 19.514 1.00 93.50 80 SER A CA 1
ATOM 607 C C . SER A 1 80 ? -2.549 -16.376 19.475 1.00 93.50 80 SER A C 1
ATOM 609 O O . SER A 1 80 ? -3.678 -16.826 19.277 1.00 93.50 80 SER A O 1
ATOM 611 N N . LEU A 1 81 ? -1.496 -17.168 19.696 1.00 95.62 81 LEU A N 1
ATOM 612 C CA . LEU A 1 81 ? -1.574 -18.630 19.759 1.00 95.62 81 LEU A CA 1
ATOM 613 C C . LEU A 1 81 ? -2.335 -19.112 21.002 1.00 95.62 81 LEU A C 1
ATOM 615 O O . LEU A 1 81 ? -3.217 -19.963 20.888 1.00 95.62 81 LEU A O 1
ATOM 619 N N . LEU A 1 82 ? -2.058 -18.530 22.173 1.00 95.31 82 LEU A N 1
ATOM 620 C CA . LEU A 1 82 ? -2.768 -18.844 23.418 1.00 95.31 82 LEU A CA 1
ATOM 621 C C . LEU A 1 82 ? -4.252 -18.458 23.348 1.00 95.31 82 LEU A C 1
ATOM 623 O O . LEU A 1 82 ? -5.100 -19.129 23.935 1.00 95.31 82 LEU A O 1
ATOM 627 N N . LYS A 1 83 ? -4.593 -17.390 22.618 1.00 93.81 83 LYS A N 1
ATOM 628 C CA . LYS A 1 83 ? -5.984 -16.984 22.370 1.00 93.81 83 LYS A CA 1
ATOM 629 C C . LYS A 1 83 ? -6.744 -17.982 21.491 1.00 93.81 83 LYS A C 1
ATOM 631 O O . LYS A 1 83 ? -7.959 -18.073 21.625 1.00 93.81 83 LYS A O 1
ATOM 636 N N . ALA A 1 84 ? -6.041 -18.724 20.639 1.00 94.56 84 ALA A N 1
ATOM 637 C CA . ALA A 1 84 ? -6.592 -19.799 19.814 1.00 94.56 84 ALA A CA 1
ATOM 638 C C . ALA A 1 84 ? -6.605 -21.169 20.527 1.00 94.56 84 ALA A C 1
ATOM 640 O O . ALA A 1 84 ? -6.755 -22.196 19.868 1.00 94.56 84 ALA A O 1
ATOM 641 N N . ASP A 1 85 ? -6.417 -21.187 21.854 1.00 95.19 85 ASP A N 1
ATOM 642 C CA . ASP A 1 85 ? -6.352 -22.389 22.695 1.00 95.19 85 ASP A CA 1
ATOM 643 C C . ASP A 1 85 ? -5.269 -23.401 22.260 1.00 95.19 85 ASP A C 1
ATOM 645 O O . ASP A 1 85 ? -5.379 -24.606 22.498 1.00 95.19 85 ASP A O 1
ATOM 649 N N . ILE A 1 86 ? -4.189 -22.913 21.638 1.00 96.19 86 ILE A N 1
ATOM 650 C CA . ILE A 1 86 ? -3.016 -23.718 21.280 1.00 96.19 86 IL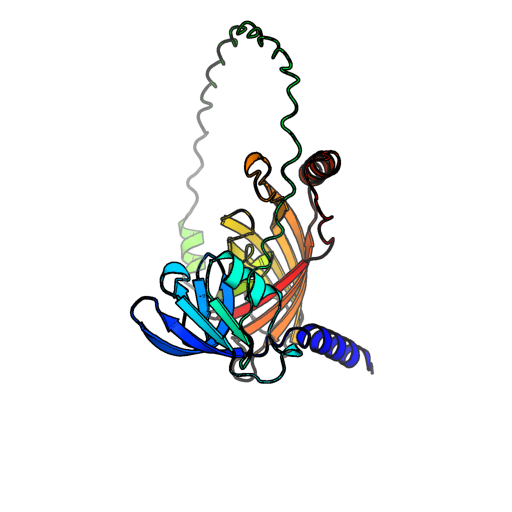E A CA 1
ATOM 651 C C . ILE A 1 86 ? -2.045 -23.739 22.460 1.00 96.19 86 ILE A C 1
ATOM 653 O O . ILE A 1 86 ? -1.740 -22.706 23.058 1.00 96.19 86 ILE A O 1
ATOM 657 N N . VAL A 1 87 ? -1.506 -24.917 22.781 1.00 96.44 87 VAL A N 1
ATOM 658 C CA . VAL A 1 87 ? -0.475 -25.039 23.815 1.00 96.44 87 VAL A CA 1
ATOM 659 C C . VAL A 1 87 ? 0.867 -24.569 23.257 1.00 96.44 87 VAL A C 1
ATOM 661 O O . VAL A 1 87 ? 1.367 -25.131 22.284 1.00 96.44 87 VAL A O 1
ATOM 664 N N . VAL A 1 88 ? 1.479 -23.573 23.897 1.00 96.38 88 VAL A N 1
ATOM 665 C CA . VAL A 1 88 ? 2.760 -23.003 23.459 1.00 96.38 88 VAL A CA 1
ATOM 666 C C . VAL A 1 88 ? 3.879 -23.385 24.427 1.00 96.38 88 VAL A C 1
ATOM 668 O O . VAL A 1 88 ? 3.752 -23.216 25.639 1.00 96.38 88 VAL A O 1
ATOM 671 N N . TYR A 1 89 ? 4.991 -23.878 23.889 1.00 95.94 89 TYR A N 1
ATOM 672 C CA . TYR A 1 89 ? 6.235 -24.123 24.615 1.00 95.94 89 TYR A CA 1
ATOM 673 C C . TYR A 1 89 ? 7.341 -23.216 24.080 1.00 95.94 89 TYR A C 1
ATOM 675 O O . TYR A 1 89 ? 7.517 -23.100 22.867 1.00 95.94 89 TYR A O 1
ATOM 683 N N . VAL A 1 90 ? 8.118 -22.624 24.985 1.00 93.88 90 VAL A N 1
ATOM 684 C CA . VAL A 1 90 ? 9.366 -21.920 24.661 1.00 93.88 90 VAL A CA 1
ATOM 685 C C . VAL A 1 90 ? 10.499 -22.663 25.357 1.00 93.88 90 VAL A C 1
ATOM 687 O O . VAL A 1 90 ? 10.582 -22.669 26.588 1.00 93.88 90 VAL A O 1
ATOM 690 N N . GLY A 1 91 ? 11.308 -23.382 24.574 1.00 89.75 91 GLY A N 1
ATOM 691 C CA . GLY A 1 91 ? 12.233 -24.380 25.105 1.00 89.75 91 GLY A CA 1
ATOM 692 C C . GLY A 1 91 ? 11.483 -25.507 25.828 1.00 89.75 91 GLY A C 1
ATOM 693 O O . GLY A 1 91 ? 10.681 -26.226 25.225 1.00 89.75 91 GLY A O 1
ATOM 694 N N . SER A 1 92 ? 11.737 -25.661 27.131 1.00 90.38 92 SER A N 1
ATOM 695 C CA . SER A 1 92 ? 11.062 -26.625 28.016 1.00 90.38 92 SER A CA 1
ATOM 696 C C . SER A 1 92 ? 9.904 -26.024 28.820 1.00 90.38 92 SER A C 1
ATOM 698 O O . SER A 1 92 ? 9.203 -26.748 29.527 1.00 90.38 92 SER A O 1
ATOM 700 N N . THR A 1 93 ? 9.696 -24.709 28.743 1.00 92.69 93 THR A N 1
ATOM 701 C CA . THR A 1 93 ? 8.700 -24.010 29.558 1.00 92.69 93 THR A CA 1
ATOM 702 C C . THR A 1 93 ? 7.367 -23.971 28.827 1.00 92.69 93 THR A C 1
ATOM 704 O O . THR A 1 93 ? 7.257 -23.388 27.747 1.00 92.69 93 THR A O 1
ATOM 707 N N . LYS A 1 94 ? 6.340 -24.579 29.426 1.00 95.25 94 LYS A N 1
ATOM 708 C CA . LYS A 1 94 ? 4.958 -24.476 28.953 1.00 95.25 94 LYS A CA 1
ATOM 709 C C . LYS A 1 94 ? 4.406 -23.105 29.328 1.00 95.25 94 LYS A C 1
ATOM 711 O O . LYS A 1 94 ? 4.329 -22.782 30.512 1.00 95.25 94 LYS A O 1
ATOM 716 N N . LEU A 1 95 ? 3.984 -22.332 28.338 1.00 92.88 95 LEU A N 1
ATOM 717 C CA . LEU A 1 95 ? 3.260 -21.091 28.567 1.00 92.88 95 LEU A CA 1
ATOM 718 C C . LEU A 1 95 ? 1.779 -21.426 28.726 1.00 92.88 95 LEU A C 1
ATOM 720 O O . LEU A 1 95 ? 1.166 -22.069 27.872 1.00 92.88 95 LEU A O 1
ATOM 724 N N . VAL A 1 96 ? 1.220 -21.042 29.867 1.00 88.69 96 VAL A N 1
ATOM 725 C CA . VAL A 1 96 ? -0.193 -21.236 30.184 1.00 88.69 96 VAL A CA 1
ATOM 726 C C . VAL A 1 96 ? -0.848 -19.869 30.128 1.00 88.69 96 VAL A C 1
ATOM 728 O O . VAL A 1 96 ? -0.313 -18.909 30.675 1.00 88.69 96 VAL A O 1
ATOM 731 N N . LYS A 1 97 ? -2.002 -19.784 29.461 1.00 85.88 97 LYS A N 1
ATOM 732 C CA . LYS A 1 97 ? -2.850 -18.597 29.509 1.00 85.88 97 LYS A CA 1
ATOM 733 C C . LYS A 1 97 ? -3.184 -18.343 30.973 1.00 85.88 97 LYS A C 1
ATOM 735 O O . LYS A 1 97 ? -3.890 -19.146 31.584 1.00 85.88 97 LYS A O 1
ATOM 740 N N . GLU A 1 98 ? -2.644 -17.272 31.540 1.00 78.44 98 GLU A N 1
ATOM 741 C CA . GLU A 1 98 ? -3.055 -16.829 32.860 1.00 78.44 98 GLU A CA 1
ATOM 742 C C . GLU A 1 98 ? -4.508 -16.390 32.711 1.00 78.44 98 GLU A C 1
ATOM 744 O O . GLU A 1 98 ? -4.822 -15.346 32.140 1.00 78.44 98 GLU A O 1
ATOM 749 N N . ILE A 1 99 ? -5.425 -17.280 33.094 1.00 67.81 99 ILE A N 1
ATOM 750 C CA . ILE A 1 99 ? -6.838 -16.950 33.156 1.00 67.81 99 ILE A CA 1
ATOM 751 C C . ILE A 1 99 ? -6.923 -15.977 34.316 1.00 67.81 99 ILE A C 1
ATOM 753 O O . ILE A 1 99 ? -7.017 -16.390 35.474 1.00 67.81 99 ILE A O 1
ATOM 757 N N . VAL A 1 100 ? -6.837 -14.685 34.003 1.00 67.62 100 VAL A N 1
ATOM 758 C CA . VAL A 1 100 ? -7.273 -13.641 34.916 1.00 67.62 100 VAL A CA 1
ATOM 759 C C . VAL A 1 100 ? -8.714 -14.009 35.222 1.00 67.62 100 VAL A C 1
ATOM 761 O O . VAL A 1 100 ? -9.590 -13.899 34.364 1.00 67.62 100 VAL A O 1
ATOM 764 N N . LYS A 1 101 ? -8.935 -14.590 36.405 1.00 60.38 101 LYS A N 1
ATOM 765 C CA . LYS A 1 101 ? -10.271 -14.841 36.924 1.00 60.38 101 LYS A CA 1
ATOM 766 C C . LYS A 1 101 ? -10.887 -13.466 37.065 1.00 60.38 101 LYS A C 1
ATOM 768 O O . LYS A 1 101 ? -10.614 -12.768 38.037 1.00 60.38 101 LYS A O 1
ATOM 773 N N . GLU A 1 102 ? -11.625 -13.064 36.042 1.00 63.72 102 GLU A N 1
ATOM 774 C CA . GLU A 1 102 ? -12.404 -11.846 36.051 1.00 63.72 102 GLU A CA 1
ATOM 775 C C . GLU A 1 102 ? -13.263 -11.923 37.310 1.00 63.72 102 GLU A C 1
ATOM 777 O O . GLU A 1 102 ? -14.043 -12.862 37.499 1.00 63.72 102 GLU A O 1
ATOM 782 N N . VAL A 1 103 ? -12.985 -11.025 38.256 1.00 64.69 103 VAL A N 1
ATOM 783 C CA . VAL A 1 103 ? -13.732 -10.928 39.503 1.00 64.69 103 VAL A CA 1
ATOM 784 C C . VAL A 1 103 ? -15.123 -10.514 39.074 1.00 64.69 103 VAL A C 1
ATOM 786 O O . VAL A 1 103 ? -15.343 -9.344 38.790 1.00 64.69 103 VAL A O 1
ATOM 789 N N . ILE A 1 104 ? -16.021 -11.493 38.942 1.00 61.16 104 ILE A N 1
ATOM 790 C CA . ILE A 1 104 ? -17.419 -11.272 38.591 1.00 61.16 104 ILE A CA 1
ATOM 791 C C . ILE A 1 104 ? -17.942 -10.274 39.626 1.00 61.16 104 ILE A C 1
ATOM 793 O O . ILE A 1 104 ? -18.040 -10.641 40.805 1.00 61.16 104 ILE A O 1
ATOM 797 N N . PRO A 1 105 ? -18.218 -9.011 39.249 1.00 69.31 105 PRO A N 1
ATOM 798 C CA . PRO A 1 105 ? -18.819 -8.092 40.189 1.00 69.31 105 PRO A CA 1
ATOM 799 C C . PRO A 1 105 ? -20.176 -8.682 40.593 1.00 69.31 105 PRO A C 1
ATOM 801 O O . PRO A 1 105 ? -20.860 -9.283 39.753 1.00 69.31 105 PRO A O 1
ATOM 804 N N . PRO A 1 106 ? -20.556 -8.585 41.877 1.00 70.75 106 PRO A N 1
ATOM 805 C CA . PRO A 1 106 ? -21.836 -9.094 42.339 1.00 70.75 106 PRO A CA 1
ATOM 806 C C . PRO A 1 106 ? -22.959 -8.528 41.458 1.00 70.75 106 PRO A C 1
ATOM 808 O O . PRO A 1 106 ? -22.882 -7.372 41.041 1.00 70.75 106 PRO A O 1
ATOM 811 N N . PRO A 1 107 ? -23.980 -9.338 41.136 1.00 56.69 107 PRO A N 1
ATOM 812 C CA . PRO A 1 107 ? -25.046 -8.928 40.238 1.00 56.69 107 PRO A CA 1
ATOM 813 C C . PRO A 1 107 ? -25.731 -7.676 40.787 1.00 56.69 107 PRO A C 1
ATOM 815 O O . PRO A 1 107 ? -26.402 -7.729 41.817 1.00 56.69 107 PRO A O 1
ATOM 818 N N . ASP A 1 108 ? -25.571 -6.555 40.085 1.00 58.69 108 ASP A N 1
ATOM 819 C CA . ASP A 1 108 ? -26.293 -5.322 40.372 1.00 58.69 108 ASP A CA 1
ATOM 820 C C . ASP A 1 108 ? -27.792 -5.570 40.151 1.00 58.69 108 ASP A C 1
ATOM 822 O O . ASP A 1 108 ? -28.310 -5.560 39.034 1.00 58.69 108 ASP A O 1
ATOM 826 N N . THR A 1 109 ? -28.522 -5.799 41.242 1.00 60.47 109 THR A N 1
ATOM 827 C CA . THR A 1 109 ? -29.972 -6.055 41.257 1.00 60.47 109 THR A CA 1
ATOM 828 C C . THR A 1 109 ? -30.830 -4.822 40.946 1.00 60.47 109 THR A C 1
ATOM 830 O O . THR A 1 109 ? -32.044 -4.829 41.165 1.00 60.47 109 THR A O 1
ATOM 833 N N . VAL A 1 110 ? -30.260 -3.745 40.402 1.00 62.44 110 VAL A N 1
ATOM 834 C CA . VAL A 1 110 ? -31.024 -2.541 40.059 1.00 62.44 110 VAL A CA 1
ATOM 835 C C . VAL A 1 110 ? -31.666 -2.716 38.685 1.00 62.44 110 VAL A C 1
ATOM 837 O O . VAL A 1 110 ? -31.170 -2.270 37.651 1.00 62.44 110 VAL A O 1
ATOM 840 N N . ARG A 1 111 ? -32.834 -3.363 38.689 1.00 51.81 111 ARG A N 1
ATOM 841 C CA . ARG A 1 111 ? -33.755 -3.469 37.553 1.00 51.81 111 ARG A CA 1
ATOM 842 C C . ARG A 1 111 ? -34.253 -2.068 37.160 1.00 51.81 111 ARG A C 1
ATOM 844 O O . ARG A 1 111 ? -35.328 -1.639 37.577 1.00 51.81 111 ARG A O 1
ATOM 851 N N . LYS A 1 112 ? -33.474 -1.332 36.360 1.00 56.03 112 LYS A N 1
ATOM 852 C CA . LYS A 1 112 ? -33.929 -0.094 35.710 1.00 56.03 112 LYS A CA 1
ATOM 853 C C . LYS A 1 112 ? -35.077 -0.443 34.762 1.00 56.03 112 LYS A C 1
ATOM 855 O O . LYS A 1 112 ? -34.900 -1.190 33.805 1.00 56.03 112 LYS A O 1
ATOM 860 N N . LYS A 1 113 ? -36.268 0.094 35.046 1.00 55.41 113 LYS A N 1
ATOM 861 C CA . LYS A 1 113 ? -37.414 0.070 34.131 1.00 55.41 113 LYS A CA 1
ATOM 862 C C . LYS A 1 113 ? -37.009 0.768 32.833 1.00 55.41 113 LYS A C 1
ATOM 864 O O . LYS A 1 113 ? -36.803 1.978 32.827 1.00 55.41 113 LYS A O 1
ATOM 869 N N . THR A 1 114 ? -36.894 0.003 31.755 1.00 51.47 114 THR A N 1
ATOM 870 C CA . THR A 1 114 ? -36.734 0.517 30.394 1.00 51.47 114 THR A CA 1
ATOM 871 C C . THR A 1 114 ? -37.971 1.349 30.033 1.00 51.47 114 THR A C 1
ATOM 873 O O . THR A 1 114 ? -39.079 0.807 30.063 1.00 51.47 114 THR A O 1
ATOM 876 N N . PRO A 1 115 ? -37.834 2.647 29.711 1.00 55.81 115 PRO A N 1
ATOM 877 C CA . PRO A 1 115 ? -38.933 3.429 29.164 1.00 55.81 115 PRO A CA 1
ATOM 878 C C . PRO A 1 115 ? -39.341 2.831 27.815 1.00 55.81 115 PRO A C 1
ATOM 880 O O . PRO A 1 115 ? -38.498 2.626 26.941 1.00 55.81 115 PRO A O 1
ATOM 883 N N . GLN A 1 116 ? -40.628 2.524 27.654 1.00 52.25 116 GLN A N 1
ATOM 884 C CA . GLN A 1 116 ? -41.186 2.133 26.363 1.00 52.25 116 GLN A CA 1
ATOM 885 C C . GLN A 1 116 ? -40.972 3.279 25.368 1.00 52.25 116 GLN A C 1
ATOM 887 O O . GLN A 1 116 ? -41.498 4.374 25.559 1.00 52.25 116 GLN A O 1
ATOM 892 N N . LEU A 1 117 ? -40.198 3.020 24.310 1.00 55.47 117 LEU A N 1
ATOM 893 C CA . LEU A 1 117 ? -40.104 3.916 23.163 1.00 55.47 117 LEU A CA 1
ATOM 894 C C . LEU A 1 117 ? -41.478 3.981 22.482 1.00 55.47 117 LEU A C 1
ATOM 896 O O . LEU A 1 117 ? -41.904 3.037 21.814 1.00 55.47 117 LEU A O 1
ATOM 900 N N . THR A 1 118 ? -42.164 5.107 22.628 1.00 56.22 118 THR A N 1
ATOM 901 C CA . THR A 1 118 ? -43.279 5.486 21.766 1.00 56.22 118 THR A CA 1
ATOM 902 C C . THR A 1 118 ? -42.741 5.741 20.359 1.00 56.22 118 THR A C 1
ATOM 904 O O . THR A 1 118 ? -41.907 6.617 20.137 1.00 56.22 118 THR A O 1
ATOM 907 N N . ARG A 1 119 ? -43.200 4.935 19.395 1.00 55.03 119 ARG A N 1
ATOM 908 C CA . ARG A 1 119 ? -42.925 5.125 17.965 1.00 55.03 119 ARG A CA 1
ATOM 909 C C . ARG A 1 119 ? -43.445 6.503 17.523 1.00 55.03 119 ARG A C 1
ATOM 911 O O . ARG A 1 119 ? -44.644 6.742 17.678 1.00 55.03 119 ARG A O 1
ATOM 918 N N . PRO A 1 120 ? -42.609 7.386 16.950 1.00 58.12 120 PRO A N 1
ATOM 919 C CA . PRO A 1 120 ? -43.111 8.588 16.304 1.00 58.12 120 PRO A CA 1
ATOM 920 C C . PRO A 1 120 ? -43.940 8.215 15.070 1.00 58.12 120 PRO A C 1
ATOM 922 O O . PRO A 1 120 ? -43.619 7.273 14.340 1.00 58.12 120 PRO A O 1
ATOM 925 N N . ALA A 1 121 ? -45.036 8.947 14.880 1.00 61.69 121 ALA A N 1
ATOM 926 C CA . ALA A 1 121 ?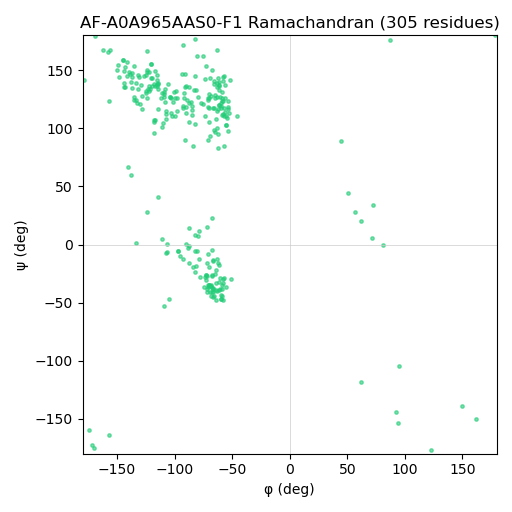 -45.939 8.801 13.752 1.00 61.69 121 ALA A CA 1
ATOM 927 C C . ALA A 1 121 ? -45.188 9.019 12.431 1.00 61.69 121 ALA A C 1
ATOM 929 O O . ALA A 1 121 ? -44.453 9.992 12.266 1.00 61.69 121 ALA A O 1
ATOM 930 N N . VAL A 1 122 ? -45.382 8.091 11.496 1.00 61.97 122 VAL A N 1
ATOM 931 C CA . VAL A 1 122 ? -44.862 8.176 10.132 1.00 61.97 122 VAL A CA 1
ATOM 932 C C . VAL A 1 122 ? -45.632 9.277 9.407 1.00 61.97 122 VAL A C 1
ATOM 934 O O . VAL A 1 122 ? -46.795 9.097 9.051 1.00 61.97 122 VAL A O 1
ATOM 937 N N . THR A 1 123 ? -44.994 10.427 9.210 1.00 67.81 123 THR A N 1
ATOM 938 C CA . THR A 1 123 ? -45.503 11.477 8.324 1.00 67.81 123 THR A CA 1
ATOM 939 C C . THR A 1 123 ? -45.437 10.975 6.875 1.00 67.81 123 THR A C 1
ATOM 941 O O . THR A 1 123 ? -44.368 10.524 6.455 1.00 67.81 123 THR A O 1
ATOM 944 N N . PRO A 1 124 ? -46.532 11.039 6.094 1.00 60.09 124 PRO A N 1
ATOM 945 C CA . PRO A 1 124 ? -46.522 10.659 4.687 1.00 60.09 124 PRO A CA 1
ATOM 946 C C . PRO A 1 124 ? -45.534 11.526 3.906 1.00 60.09 124 PRO A C 1
ATOM 948 O O . PRO A 1 124 ? -45.637 12.753 3.885 1.00 60.09 124 PRO A O 1
ATOM 951 N N . GLN A 1 125 ? -44.564 10.874 3.275 1.00 63.56 125 GLN A N 1
ATOM 952 C CA . GLN A 1 125 ? -43.611 11.509 2.377 1.00 63.56 125 GLN A CA 1
ATOM 953 C C . GLN A 1 125 ? -44.365 11.937 1.100 1.00 63.56 125 GLN A C 1
ATOM 955 O O . GLN A 1 125 ? -45.052 11.097 0.511 1.00 63.56 125 GLN A O 1
ATOM 960 N N . PRO A 1 126 ? -44.302 13.213 0.673 1.00 62.16 126 PRO A N 1
ATOM 961 C CA . PRO A 1 126 ? -44.967 13.653 -0.547 1.00 62.16 126 PRO A CA 1
ATOM 962 C C . PRO A 1 126 ? -44.378 12.925 -1.759 1.00 62.16 126 PRO A C 1
ATOM 964 O O . PRO A 1 126 ? -43.169 12.704 -1.843 1.00 62.16 126 PRO A O 1
ATOM 967 N N . ALA A 1 127 ? -45.263 12.523 -2.670 1.00 60.09 127 ALA A N 1
ATOM 968 C CA . ALA A 1 127 ? -44.930 11.801 -3.886 1.00 60.09 127 ALA A CA 1
ATOM 969 C C . ALA A 1 127 ? -43.859 12.559 -4.684 1.00 60.09 127 ALA A C 1
ATOM 971 O O . ALA A 1 127 ? -44.079 13.688 -5.116 1.00 60.09 127 ALA A O 1
ATOM 972 N N . ASN A 1 128 ? -42.700 11.922 -4.862 1.00 56.19 128 ASN A N 1
ATOM 973 C CA . ASN A 1 128 ? -41.633 12.424 -5.716 1.00 56.19 128 ASN A CA 1
ATOM 974 C C . ASN A 1 128 ? -42.162 12.553 -7.148 1.00 56.19 128 ASN A C 1
ATOM 976 O O . ASN A 1 128 ? -42.576 11.565 -7.757 1.00 56.19 128 ASN A O 1
ATOM 980 N N . GLU A 1 129 ? -42.139 13.775 -7.671 1.00 57.44 129 GLU A N 1
ATOM 981 C CA . GLU A 1 129 ? -42.464 14.067 -9.057 1.00 57.44 129 GLU A CA 1
ATOM 982 C C . GLU A 1 129 ? -41.494 13.333 -9.989 1.00 57.44 129 GLU A C 1
ATOM 984 O O . GLU A 1 129 ? -40.270 13.420 -9.872 1.00 57.44 129 GLU A O 1
ATOM 989 N N . THR A 1 130 ? -42.067 12.587 -10.926 1.00 59.41 130 THR A N 1
ATOM 990 C CA . THR A 1 130 ? -41.365 11.875 -11.989 1.00 59.41 130 THR A CA 1
ATOM 991 C C . THR A 1 130 ? -40.465 12.844 -12.769 1.00 59.41 130 THR A C 1
ATOM 993 O O . THR A 1 130 ? -40.976 13.820 -13.330 1.00 59.41 130 THR A O 1
ATOM 996 N N . PRO A 1 131 ? -39.146 12.595 -12.882 1.00 54.84 131 PRO A N 1
ATOM 997 C CA . PRO A 1 131 ? -38.270 13.439 -13.682 1.00 54.84 131 PRO A CA 1
ATOM 998 C C . PRO A 1 131 ? -38.723 13.417 -15.145 1.00 54.84 131 PRO A C 1
ATOM 1000 O O . PRO A 1 131 ? -38.757 12.361 -15.781 1.00 54.84 131 PRO A O 1
ATOM 1003 N N . LYS A 1 132 ? -39.068 14.587 -15.698 1.00 58.28 132 LYS A N 1
ATOM 1004 C CA . LYS A 1 132 ? -39.290 14.750 -17.139 1.00 58.28 132 LYS A CA 1
ATOM 1005 C C . LYS A 1 132 ? -38.030 14.298 -17.879 1.00 58.28 132 LYS A C 1
ATOM 1007 O O . LYS A 1 132 ? -36.986 14.936 -17.775 1.00 58.28 132 LYS A O 1
ATOM 1012 N N . GLN A 1 133 ? -38.148 13.210 -18.642 1.00 55.03 133 GLN A N 1
ATOM 1013 C CA . GLN A 1 133 ? -37.141 12.769 -19.606 1.00 55.03 133 GLN A CA 1
ATOM 1014 C C . GLN A 1 133 ? -36.853 13.905 -20.593 1.00 55.03 133 GLN A C 1
ATOM 1016 O O . GLN A 1 133 ? -37.621 14.167 -21.520 1.00 55.03 133 GLN A O 1
ATOM 1021 N N . VAL A 1 134 ? -35.724 14.579 -20.399 1.00 65.06 134 VAL A N 1
ATOM 1022 C CA . VAL A 1 134 ? -35.140 15.445 -21.418 1.00 65.06 134 VAL A CA 1
ATOM 1023 C C . VAL A 1 134 ? -34.545 14.519 -22.474 1.00 65.06 134 VAL A C 1
ATOM 1025 O O . VAL A 1 134 ? -33.584 13.801 -22.203 1.00 65.06 134 VAL A O 1
ATOM 1028 N N . ARG A 1 135 ? -35.144 14.490 -23.671 1.00 62.16 135 ARG A N 1
ATOM 1029 C CA . ARG A 1 135 ? -34.585 13.754 -24.813 1.00 62.16 135 ARG A CA 1
ATOM 1030 C C . ARG A 1 135 ? -33.176 14.291 -25.100 1.00 62.16 135 ARG A C 1
ATOM 1032 O O . ARG A 1 135 ? -33.051 15.496 -25.340 1.00 62.16 135 ARG A O 1
ATOM 1039 N N . PRO A 1 136 ? -32.130 13.447 -25.100 1.00 61.34 136 PRO A N 1
ATOM 1040 C CA . PRO A 1 136 ? -30.808 13.882 -25.519 1.00 61.34 136 PRO A CA 1
ATOM 1041 C C . PRO A 1 136 ? -30.867 14.323 -26.985 1.00 61.34 136 PRO A C 1
ATOM 1043 O O . PRO A 1 136 ? -31.457 13.646 -27.831 1.00 61.34 136 PRO A O 1
ATOM 1046 N N . LYS A 1 137 ? -30.286 15.493 -27.276 1.00 66.00 137 LYS A N 1
ATOM 1047 C CA . LYS A 1 137 ? -30.072 15.950 -28.654 1.00 66.00 137 LYS A CA 1
ATOM 1048 C C . LYS A 1 137 ? -29.220 14.911 -29.401 1.00 66.00 137 LYS A C 1
ATOM 1050 O O . LYS A 1 137 ? -28.319 14.344 -28.781 1.00 66.00 137 LYS A O 1
ATOM 1055 N N . PRO A 1 138 ? -29.463 14.683 -30.704 1.00 58.59 138 PRO A N 1
ATOM 1056 C CA . PRO A 1 138 ? -28.640 13.790 -31.510 1.00 58.59 138 PRO A CA 1
ATOM 1057 C C . PRO A 1 138 ? -27.194 14.276 -31.464 1.00 58.59 138 PRO A C 1
ATOM 1059 O O . PRO A 1 138 ? -26.899 15.405 -31.860 1.00 58.59 138 PRO A O 1
ATOM 1062 N N . VAL A 1 139 ? -26.309 13.441 -30.928 1.00 70.88 139 VAL A N 1
ATOM 1063 C CA . VAL A 1 139 ? -24.870 13.676 -30.992 1.00 70.88 139 VAL A CA 1
ATOM 1064 C C . VAL A 1 139 ? -24.466 13.444 -32.451 1.00 70.88 139 VAL A C 1
ATOM 1066 O O . VAL A 1 139 ? -24.833 12.403 -33.004 1.00 70.88 139 VAL A O 1
ATOM 1069 N N . PRO A 1 140 ? -23.787 14.401 -33.111 1.00 70.44 140 PRO A N 1
ATOM 1070 C CA . PRO A 1 140 ? -23.280 14.188 -34.459 1.00 70.44 140 PRO A CA 1
ATOM 1071 C C . PRO A 1 140 ? -22.362 12.956 -34.468 1.00 70.44 140 PRO A C 1
ATOM 1073 O O . PRO A 1 140 ? -21.684 12.712 -33.467 1.00 70.44 140 PRO A O 1
ATOM 1076 N N . PRO A 1 141 ? -22.353 12.163 -35.552 1.00 60.25 141 PRO A N 1
ATOM 1077 C CA . PRO A 1 141 ? -21.542 10.955 -35.639 1.00 60.25 141 PRO A CA 1
ATOM 1078 C C . PRO A 1 141 ? -20.082 11.315 -35.362 1.00 60.25 141 PRO A C 1
ATOM 1080 O O . PRO A 1 141 ? -19.449 12.034 -36.131 1.00 60.25 141 PRO A O 1
ATOM 1083 N N . SER A 1 142 ? -19.570 10.871 -34.215 1.00 59.41 142 SER A N 1
ATOM 1084 C CA . SER A 1 142 ? -18.158 11.011 -33.897 1.00 59.41 142 SER A CA 1
ATOM 1085 C C . SER A 1 142 ? -17.399 10.055 -34.806 1.00 59.41 142 SER A C 1
ATOM 1087 O O . SER A 1 142 ? -17.618 8.842 -34.723 1.00 59.41 142 SER A O 1
ATOM 1089 N N . ASP A 1 143 ? -16.532 10.600 -35.657 1.00 58.53 143 ASP A N 1
ATOM 1090 C CA . ASP A 1 143 ? -15.570 9.865 -36.478 1.00 58.53 143 ASP A CA 1
ATOM 1091 C C . ASP A 1 143 ? -14.657 9.007 -35.586 1.00 58.53 143 ASP A C 1
ATOM 1093 O O . ASP A 1 143 ? -13.558 9.389 -35.184 1.00 58.53 143 ASP A O 1
ATOM 1097 N N . SER A 1 144 ? -15.140 7.815 -35.247 1.00 55.72 144 SER A N 1
ATOM 1098 C CA . SER A 1 144 ? -14.405 6.788 -34.503 1.00 55.72 144 SER A CA 1
ATOM 1099 C C . SER A 1 144 ? -13.223 6.229 -35.306 1.00 55.72 144 SER A C 1
ATOM 1101 O O . SER A 1 144 ? -12.312 5.631 -34.736 1.00 55.72 144 SER A O 1
ATOM 1103 N N . THR A 1 145 ? -13.185 6.502 -36.611 1.00 53.75 145 THR A N 1
ATOM 1104 C CA . THR A 1 145 ? -12.130 6.092 -37.540 1.00 53.75 145 THR A CA 1
ATOM 1105 C C . THR A 1 145 ? -10.799 6.801 -37.266 1.00 53.75 145 THR A C 1
ATOM 1107 O O . THR A 1 145 ? -9.752 6.166 -37.341 1.00 53.75 145 THR A O 1
ATOM 1110 N N . ILE A 1 146 ? -10.811 8.075 -36.842 1.00 55.25 146 ILE A N 1
ATOM 1111 C CA . ILE A 1 146 ? -9.574 8.839 -36.567 1.00 55.25 146 ILE A CA 1
ATOM 1112 C C . ILE A 1 146 ? -8.891 8.356 -35.275 1.00 55.25 146 ILE A C 1
ATOM 1114 O O . ILE A 1 146 ? -7.666 8.376 -35.162 1.00 55.25 146 ILE A O 1
ATOM 1118 N N . VAL A 1 147 ? -9.669 7.869 -34.302 1.00 55.81 147 VAL A N 1
ATOM 1119 C CA . VAL A 1 147 ? -9.129 7.335 -33.041 1.00 55.81 147 VAL A CA 1
ATOM 1120 C C . VAL A 1 147 ? -8.503 5.953 -33.257 1.00 55.81 147 VAL A C 1
ATOM 1122 O O . VAL A 1 147 ? -7.459 5.660 -32.680 1.00 55.81 147 VAL A O 1
ATOM 1125 N N . ALA A 1 148 ? -9.096 5.128 -34.123 1.00 56.47 148 ALA A N 1
ATOM 1126 C CA . ALA A 1 148 ? -8.582 3.797 -34.441 1.00 56.47 148 ALA A CA 1
ATOM 1127 C C . ALA A 1 148 ? -7.270 3.847 -35.247 1.00 56.47 148 ALA A C 1
ATOM 1129 O O . ALA A 1 148 ? -6.336 3.107 -34.946 1.00 56.47 148 ALA A O 1
ATOM 1130 N N . GLU A 1 149 ? -7.153 4.763 -36.213 1.00 54.28 149 GLU A N 1
ATOM 1131 C CA . GLU A 1 149 ? -5.965 4.855 -37.076 1.00 54.28 149 GLU A CA 1
ATOM 1132 C C . GLU A 1 149 ? -4.736 5.442 -36.346 1.00 54.28 149 GLU A C 1
ATOM 1134 O O . GLU A 1 149 ? -3.594 5.076 -36.633 1.00 54.28 149 GLU A O 1
ATOM 1139 N N . ALA A 1 150 ? -4.951 6.288 -35.328 1.00 55.84 150 ALA A N 1
ATOM 1140 C CA . ALA A 1 150 ? -3.890 6.761 -34.432 1.00 55.84 150 ALA A CA 1
ATOM 1141 C C . ALA A 1 150 ? -3.392 5.673 -33.455 1.00 55.84 150 ALA A C 1
ATOM 1143 O O . ALA A 1 150 ? -2.239 5.712 -33.020 1.00 55.84 150 ALA A O 1
ATOM 1144 N N . LEU A 1 151 ? -4.240 4.691 -33.132 1.00 56.31 151 LEU A N 1
ATOM 1145 C CA . LEU A 1 151 ? -3.911 3.555 -32.266 1.00 56.31 151 LEU A CA 1
ATOM 1146 C C . LEU A 1 151 ? -3.080 2.480 -32.985 1.00 56.31 151 LEU A C 1
ATOM 1148 O O . LEU A 1 151 ? -2.283 1.806 -32.338 1.00 56.31 151 LEU A O 1
ATOM 1152 N N . GLU A 1 152 ? -3.209 2.342 -34.308 1.00 56.47 152 GLU A N 1
ATOM 1153 C CA . GLU A 1 152 ? -2.600 1.225 -35.049 1.00 56.47 152 GLU A CA 1
ATOM 1154 C C . GLU A 1 152 ? -1.124 1.432 -35.447 1.00 56.47 152 GLU A C 1
ATOM 1156 O O . GLU A 1 152 ? -0.411 0.464 -35.709 1.00 56.47 152 GLU A O 1
ATOM 1161 N N . LYS A 1 153 ? -0.617 2.675 -35.469 1.00 52.53 153 LYS A N 1
ATOM 1162 C CA . LYS A 1 153 ? 0.784 2.973 -35.855 1.00 52.53 153 LYS A CA 1
ATOM 1163 C C . LYS A 1 153 ? 1.713 3.353 -34.701 1.00 52.53 153 LYS A C 1
ATOM 1165 O O . LYS A 1 153 ? 2.924 3.470 -34.904 1.00 52.53 153 LYS A O 1
ATOM 1170 N N . GLY A 1 154 ? 1.190 3.519 -33.490 1.00 53.41 154 GLY A N 1
ATOM 1171 C CA . GLY A 1 154 ? 2.003 3.726 -32.297 1.00 53.41 154 GLY A CA 1
ATOM 1172 C C . GLY A 1 154 ? 2.449 2.387 -31.726 1.00 53.41 154 GLY A C 1
ATOM 1173 O O . GLY A 1 154 ? 1.625 1.655 -31.195 1.00 53.41 154 GLY A O 1
ATOM 1174 N N . LYS A 1 155 ? 3.748 2.064 -31.797 1.00 58.50 155 LYS A N 1
ATOM 1175 C CA . LYS A 1 155 ? 4.344 0.975 -31.003 1.00 58.50 155 LYS A CA 1
ATOM 1176 C C . LYS A 1 155 ? 3.838 1.096 -29.560 1.00 58.50 155 LYS A C 1
ATOM 1178 O O . LYS A 1 155 ? 4.234 2.026 -28.861 1.00 58.50 155 LYS A O 1
ATOM 1183 N N . LEU A 1 156 ? 2.993 0.164 -29.117 1.00 63.38 156 LEU A N 1
ATOM 1184 C CA . LEU A 1 156 ? 2.417 0.085 -27.764 1.00 63.38 156 LEU A CA 1
ATOM 1185 C C . LEU A 1 156 ? 3.477 -0.238 -26.691 1.00 63.38 156 LEU A C 1
ATOM 1187 O O . LEU A 1 156 ? 3.159 -0.717 -25.615 1.00 63.38 156 LEU A O 1
ATOM 1191 N N . ASN A 1 157 ? 4.750 0.039 -26.955 1.00 74.75 157 ASN A N 1
ATOM 1192 C CA . ASN A 1 157 ? 5.881 -0.458 -26.187 1.00 74.75 157 ASN A CA 1
ATOM 1193 C C . ASN A 1 157 ? 6.113 0.318 -24.882 1.00 74.75 157 ASN A C 1
ATOM 1195 O O . ASN A 1 157 ? 7.170 0.154 -24.298 1.00 74.75 157 ASN A O 1
ATOM 1199 N N . AS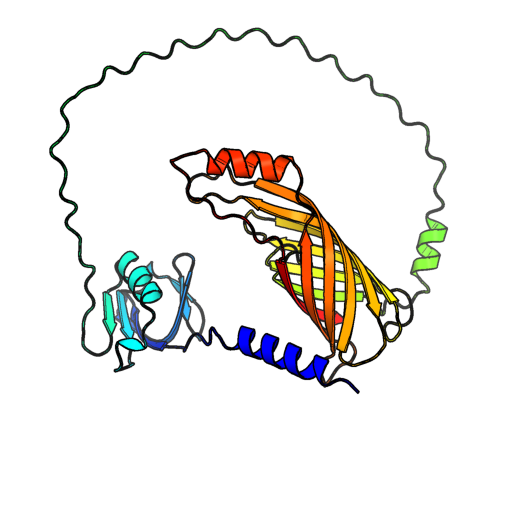N A 1 158 ? 5.196 1.180 -24.433 1.00 91.00 158 ASN A N 1
ATOM 1200 C CA . ASN A 1 158 ? 5.399 2.045 -23.263 1.00 91.00 158 ASN A CA 1
ATOM 1201 C C . ASN A 1 158 ? 4.317 1.867 -22.191 1.00 91.00 158 ASN A C 1
ATOM 1203 O O . ASN A 1 158 ? 3.989 2.813 -21.463 1.00 91.00 158 ASN A O 1
ATOM 1207 N N . PHE A 1 159 ? 3.732 0.673 -22.127 1.00 94.88 159 PHE A N 1
ATOM 1208 C CA . PHE A 1 159 ? 2.881 0.281 -21.017 1.00 94.88 159 PHE A CA 1
ATOM 1209 C C . PHE A 1 159 ? 3.713 -0.390 -19.930 1.00 94.88 159 PHE A C 1
ATOM 1211 O O . PHE A 1 159 ? 4.586 -1.216 -20.188 1.00 94.88 159 P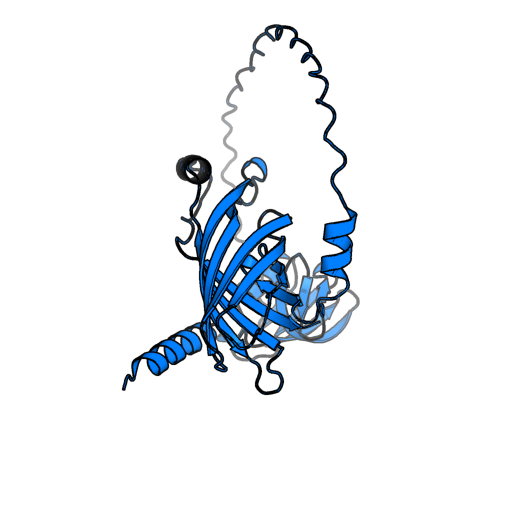HE A O 1
ATOM 1218 N N . TYR A 1 160 ? 3.416 -0.010 -18.695 1.00 96.69 160 TYR A N 1
ATOM 1219 C CA . TYR A 1 160 ? 4.015 -0.573 -17.500 1.00 96.69 160 TYR A CA 1
ATOM 1220 C C . TYR A 1 160 ? 2.921 -1.118 -16.604 1.00 96.69 160 TYR A C 1
ATOM 1222 O O . TYR A 1 160 ? 1.914 -0.450 -16.353 1.00 96.69 160 TYR A O 1
ATOM 1230 N N . GLY A 1 161 ? 3.143 -2.329 -16.113 1.00 97.81 161 GLY A N 1
ATOM 1231 C CA . GLY A 1 161 ? 2.355 -2.968 -15.078 1.00 97.81 161 GLY A CA 1
ATOM 1232 C C . GLY A 1 161 ? 3.124 -2.919 -13.773 1.00 97.81 161 GLY A C 1
ATOM 1233 O O . GLY A 1 161 ? 4.277 -3.332 -13.708 1.00 97.81 161 GLY A O 1
ATOM 1234 N N . GLY A 1 162 ? 2.489 -2.405 -12.732 1.00 97.50 162 GLY A N 1
ATOM 1235 C CA . GLY A 1 162 ? 3.044 -2.296 -11.397 1.00 97.50 162 GLY A CA 1
ATOM 1236 C C . GLY A 1 162 ? 2.218 -3.074 -10.392 1.00 97.50 162 GLY A C 1
ATOM 1237 O O . GLY A 1 162 ? 0.994 -3.078 -10.481 1.00 97.50 162 GLY A O 1
ATOM 1238 N N . VAL A 1 163 ? 2.878 -3.689 -9.415 1.00 98.00 163 VAL A N 1
ATOM 1239 C CA . VAL A 1 163 ? 2.250 -4.236 -8.204 1.00 98.00 163 VAL A CA 1
ATOM 1240 C C . VAL A 1 163 ? 2.884 -3.586 -6.986 1.00 98.00 163 VAL A C 1
ATOM 1242 O O . VAL A 1 163 ? 4.103 -3.403 -6.940 1.00 98.00 163 VAL A O 1
ATOM 1245 N N . GLY A 1 164 ? 2.078 -3.199 -6.003 1.00 96.50 164 GLY A N 1
ATOM 1246 C CA . GLY A 1 164 ? 2.594 -2.397 -4.905 1.00 96.50 164 GLY A CA 1
ATOM 1247 C C . GLY A 1 164 ? 1.663 -2.222 -3.721 1.00 96.50 164 GLY A C 1
ATOM 1248 O O . GLY A 1 164 ? 0.542 -2.735 -3.667 1.00 96.50 164 GLY A O 1
ATOM 1249 N N . LEU A 1 165 ? 2.203 -1.490 -2.755 1.00 97.50 165 LEU A N 1
ATOM 1250 C CA . LEU A 1 165 ? 1.583 -1.078 -1.513 1.00 97.50 165 LEU A CA 1
ATOM 1251 C C . LEU A 1 165 ? 1.551 0.447 -1.472 1.00 97.50 165 LEU A C 1
ATOM 1253 O O . LEU A 1 165 ? 2.556 1.098 -1.750 1.00 97.50 165 LEU A O 1
ATOM 1257 N N . GLY A 1 166 ? 0.424 1.009 -1.059 1.00 96.88 166 GLY A N 1
ATOM 1258 C CA . GLY A 1 166 ? 0.258 2.440 -0.854 1.00 96.88 166 GLY A CA 1
ATOM 1259 C C . GLY A 1 166 ? -0.883 3.035 -1.669 1.00 96.88 166 GLY A C 1
ATOM 1260 O O . GLY A 1 166 ? -1.662 2.331 -2.317 1.00 96.88 166 GLY A O 1
ATOM 1261 N N . LEU A 1 167 ? -1.035 4.354 -1.576 1.00 96.94 167 LEU A N 1
ATOM 1262 C CA . LEU A 1 167 ? -2.213 5.038 -2.102 1.00 96.94 167 LEU A CA 1
ATOM 1263 C C . LEU A 1 167 ? -2.298 4.941 -3.629 1.00 96.94 167 LEU A C 1
ATOM 1265 O O . LEU A 1 167 ? -3.346 4.589 -4.160 1.00 96.94 167 LEU A O 1
ATOM 1269 N N . ASP A 1 168 ? -1.189 5.152 -4.331 1.00 97.38 168 ASP A N 1
ATOM 1270 C CA . ASP A 1 168 ? -1.090 5.088 -5.795 1.00 97.38 168 ASP A CA 1
ATOM 1271 C C . ASP A 1 168 ? -1.275 3.672 -6.378 1.00 97.38 168 ASP A C 1
ATOM 1273 O O . ASP A 1 168 ? -1.357 3.545 -7.594 1.00 97.38 168 ASP A O 1
ATOM 1277 N N . TYR A 1 169 ? -1.405 2.633 -5.538 1.00 98.12 169 TYR A N 1
ATOM 1278 C CA . TYR A 1 169 ? -1.791 1.260 -5.919 1.00 98.12 169 TYR A CA 1
ATOM 1279 C C . TYR A 1 169 ? -3.188 0.860 -5.414 1.00 98.12 169 TYR A C 1
ATOM 1281 O O . TYR A 1 169 ? -3.594 -0.291 -5.557 1.00 98.12 169 TYR A O 1
ATOM 1289 N N . GLY A 1 170 ? -3.933 1.781 -4.793 1.00 95.06 170 GLY A N 1
ATOM 1290 C CA . GLY A 1 170 ? -5.241 1.480 -4.203 1.00 95.06 170 GLY A CA 1
ATOM 1291 C C . GLY A 1 170 ? -5.159 0.640 -2.920 1.00 95.06 170 GLY A C 1
ATOM 1292 O O . GLY A 1 170 ? -6.021 -0.203 -2.673 1.00 95.06 170 GLY A O 1
ATOM 1293 N N . GLY A 1 171 ? -4.119 0.836 -2.104 1.00 95.56 171 GLY A N 1
ATOM 1294 C CA . GLY A 1 171 ? -3.842 0.025 -0.919 1.00 95.56 171 GLY A CA 1
ATOM 1295 C C . GLY A 1 171 ? -2.857 -1.087 -1.253 1.00 95.56 171 GLY A C 1
ATOM 1296 O O . GLY A 1 171 ? -1.671 -0.818 -1.383 1.00 95.56 171 GLY A O 1
ATOM 1297 N N . VAL A 1 172 ? -3.332 -2.323 -1.381 1.00 97.38 172 VAL A N 1
ATOM 1298 C CA . VAL A 1 172 ? -2.561 -3.446 -1.936 1.00 97.38 172 VAL A CA 1
ATOM 1299 C C . VAL A 1 172 ? -3.126 -3.757 -3.312 1.00 97.38 172 VAL A C 1
ATOM 1301 O O . VAL A 1 172 ? -4.271 -4.203 -3.410 1.00 97.38 172 VAL A O 1
ATOM 1304 N N . GLY A 1 173 ? -2.369 -3.508 -4.376 1.00 97.50 173 GLY A N 1
ATOM 1305 C CA . GLY A 1 173 ? -2.950 -3.588 -5.710 1.00 97.50 173 GLY A CA 1
ATOM 1306 C C . GLY A 1 173 ? -1.978 -3.419 -6.857 1.00 97.50 173 GLY A C 1
ATOM 1307 O O . GLY A 1 173 ? -0.772 -3.642 -6.726 1.00 97.50 173 GLY A O 1
ATOM 1308 N N . GLY A 1 174 ? -2.553 -3.065 -8.002 1.00 98.06 174 GLY A N 1
ATOM 1309 C CA . GLY A 1 174 ? -1.852 -2.898 -9.261 1.00 98.06 174 GLY A CA 1
ATOM 1310 C C . GLY A 1 174 ? -1.985 -1.489 -9.825 1.00 98.06 174 GLY A C 1
ATOM 1311 O O . GLY A 1 174 ? -2.951 -0.780 -9.544 1.00 98.06 174 GLY A O 1
ATOM 1312 N N . ARG A 1 175 ? -1.014 -1.096 -10.647 1.00 98.38 175 ARG A N 1
ATOM 1313 C CA . ARG A 1 175 ? -0.961 0.193 -11.340 1.00 98.38 175 ARG A CA 1
ATOM 1314 C C . ARG A 1 175 ? -0.558 -0.023 -12.792 1.00 98.38 175 ARG A C 1
ATOM 1316 O O . ARG A 1 175 ? 0.491 -0.589 -13.059 1.00 98.38 175 ARG A O 1
ATOM 1323 N N . LEU A 1 176 ? -1.368 0.449 -13.726 1.00 98.31 176 LEU A N 1
ATOM 1324 C CA . LEU A 1 176 ? -1.048 0.517 -15.145 1.00 98.31 176 LEU A CA 1
ATOM 1325 C C . LEU A 1 176 ? -0.611 1.937 -15.477 1.00 98.31 176 LEU A C 1
ATOM 1327 O O . LEU A 1 176 ? -1.338 2.883 -15.183 1.00 98.31 176 LEU A O 1
ATOM 1331 N N . THR A 1 177 ? 0.563 2.088 -16.080 1.00 97.75 177 THR A N 1
ATOM 1332 C CA . THR A 1 177 ? 1.106 3.394 -16.473 1.00 97.75 177 THR A CA 1
ATOM 1333 C C . THR A 1 177 ? 1.428 3.387 -17.959 1.00 97.75 177 THR A C 1
ATOM 1335 O O . THR A 1 177 ? 2.107 2.487 -18.441 1.00 97.75 177 THR A O 1
ATOM 1338 N N . TYR A 1 178 ? 0.960 4.401 -18.676 1.00 96.25 178 TYR A N 1
ATOM 1339 C CA . TYR A 1 178 ? 1.311 4.657 -20.065 1.00 96.25 178 TYR A CA 1
ATOM 1340 C C . TYR A 1 178 ? 2.204 5.892 -20.150 1.00 96.25 178 TYR A C 1
ATOM 1342 O O . TYR A 1 178 ? 1.842 6.951 -19.634 1.00 96.25 178 TYR A O 1
ATOM 1350 N N . ILE A 1 179 ? 3.357 5.762 -20.806 1.00 95.25 179 ILE A N 1
ATOM 1351 C CA . ILE A 1 179 ? 4.337 6.844 -20.955 1.00 95.25 179 ILE A CA 1
ATOM 1352 C C . ILE A 1 179 ? 4.507 7.163 -22.447 1.00 95.25 179 ILE A C 1
ATOM 1354 O O . ILE A 1 179 ? 5.257 6.476 -23.139 1.00 95.25 179 ILE A O 1
ATOM 1358 N N . PRO A 1 180 ? 3.817 8.172 -22.998 1.00 90.38 180 PRO A N 1
ATOM 1359 C CA . PRO A 1 180 ? 4.005 8.552 -24.392 1.00 90.38 180 PRO A CA 1
ATOM 1360 C C . PRO A 1 180 ? 5.450 9.002 -24.669 1.00 90.38 180 PRO A C 1
ATOM 1362 O O . PRO A 1 180 ? 6.023 9.794 -23.922 1.00 90.38 180 PRO A O 1
ATOM 1365 N N . GLY A 1 181 ? 6.017 8.540 -25.788 1.00 86.62 181 GLY A N 1
ATOM 1366 C CA . GLY A 1 181 ? 7.317 8.993 -26.293 1.00 86.62 181 GLY A CA 1
ATOM 1367 C C . GLY A 1 181 ? 8.520 8.163 -25.834 1.00 86.62 181 GLY A C 1
ATOM 1368 O O . GLY A 1 181 ? 8.461 6.940 -25.773 1.00 86.62 181 GLY A O 1
ATOM 1369 N N . ASP A 1 182 ? 9.645 8.834 -25.601 1.00 84.19 182 ASP A N 1
ATOM 1370 C CA . ASP A 1 182 ? 10.895 8.212 -25.156 1.00 84.19 182 ASP A CA 1
ATOM 1371 C C . ASP A 1 182 ? 10.894 8.124 -23.623 1.00 84.19 182 ASP A C 1
ATOM 1373 O O . ASP A 1 182 ? 11.057 9.131 -22.929 1.00 84.19 182 ASP A O 1
ATOM 1377 N N . ASP A 1 183 ? 10.684 6.915 -23.101 1.00 78.50 183 ASP A N 1
ATOM 1378 C CA . ASP A 1 183 ? 10.637 6.594 -21.671 1.00 78.50 183 ASP A CA 1
ATOM 1379 C C . ASP A 1 183 ? 11.963 6.850 -20.941 1.00 78.50 183 ASP A C 1
ATOM 1381 O O . ASP A 1 183 ? 11.994 6.843 -19.704 1.00 78.50 183 ASP A O 1
ATOM 1385 N N . LYS A 1 184 ? 13.053 7.082 -21.683 1.00 81.12 184 LYS A N 1
ATOM 1386 C CA . LYS A 1 184 ? 14.361 7.428 -21.127 1.00 81.12 184 LYS A CA 1
ATOM 1387 C C . LYS A 1 184 ? 14.476 8.906 -20.799 1.00 81.12 184 LYS A C 1
ATOM 1389 O O . LYS A 1 184 ? 15.270 9.237 -19.931 1.00 81.12 184 LYS A O 1
ATOM 1394 N N . LYS A 1 185 ? 13.688 9.776 -21.432 1.00 88.81 185 LYS A N 1
ATOM 1395 C CA . LYS A 1 185 ? 13.733 11.230 -21.229 1.00 88.81 185 LYS A CA 1
ATOM 1396 C C . LYS A 1 185 ? 12.744 11.688 -20.166 1.00 88.81 185 LYS A C 1
ATOM 1398 O O . LYS A 1 185 ? 11.878 10.940 -19.708 1.00 88.81 185 LYS A O 1
ATOM 1403 N N . THR A 1 186 ? 12.852 12.970 -19.812 1.00 90.38 186 THR A N 1
ATOM 1404 C CA . THR A 1 186 ? 11.806 13.651 -19.047 1.00 90.38 186 THR A CA 1
ATOM 1405 C C . THR A 1 186 ? 10.471 13.475 -19.760 1.00 90.38 186 THR A C 1
ATOM 1407 O O . THR A 1 186 ? 10.311 13.912 -20.899 1.00 90.38 186 THR A O 1
ATOM 1410 N N . SER A 1 187 ? 9.538 12.801 -19.098 1.00 94.12 187 SER A N 1
ATOM 1411 C CA . SER A 1 187 ? 8.303 12.311 -19.707 1.00 94.12 187 SER A CA 1
ATOM 1412 C C . SER A 1 187 ? 7.139 12.430 -18.733 1.00 94.12 187 SER A C 1
ATOM 1414 O O . SER A 1 187 ? 7.317 12.431 -17.513 1.00 94.12 187 SER A O 1
ATOM 1416 N N . VAL A 1 188 ? 5.937 12.567 -19.289 1.00 96.56 188 VAL A N 1
ATOM 1417 C CA . VAL A 1 188 ? 4.687 12.604 -18.528 1.00 96.56 188 VAL A CA 1
ATOM 1418 C C . VAL A 1 188 ? 3.971 11.287 -18.761 1.00 96.56 188 VAL A C 1
ATOM 1420 O O . VAL A 1 188 ? 3.574 11.007 -19.885 1.00 96.56 188 VAL A O 1
ATOM 1423 N N . GLY A 1 189 ? 3.816 10.486 -17.714 1.00 96.25 189 GLY A N 1
ATOM 1424 C CA . GLY A 1 189 ? 3.013 9.272 -17.724 1.00 96.25 189 GLY A CA 1
ATOM 1425 C C . GLY A 1 189 ? 1.593 9.529 -17.232 1.00 96.25 189 GLY A C 1
ATOM 1426 O O . GLY A 1 189 ? 1.381 10.340 -16.332 1.00 96.25 189 GLY A O 1
ATOM 1427 N N . VAL A 1 190 ? 0.626 8.807 -17.788 1.00 97.81 190 VAL A N 1
ATOM 1428 C CA . VAL A 1 190 ? -0.743 8.708 -17.261 1.00 97.81 190 VAL A CA 1
ATOM 1429 C C . VAL A 1 190 ? -0.888 7.339 -16.622 1.00 97.81 190 VAL A C 1
ATOM 1431 O O . VAL A 1 190 ? -0.417 6.351 -17.183 1.00 97.81 190 VAL A O 1
ATOM 1434 N N . PHE A 1 191 ? -1.525 7.257 -15.459 1.00 98.25 191 PHE A N 1
ATOM 1435 C CA . PHE A 1 191 ? -1.701 5.985 -14.777 1.00 98.25 191 PHE A CA 1
ATOM 1436 C C . PHE A 1 191 ? -3.110 5.778 -14.236 1.00 98.25 191 PHE A C 1
ATOM 1438 O O . PHE A 1 191 ? -3.819 6.724 -13.890 1.00 98.25 191 PHE A O 1
ATOM 1445 N N . PHE A 1 192 ? -3.470 4.504 -14.127 1.00 98.62 192 PHE A N 1
ATOM 1446 C CA . PHE A 1 192 ? -4.654 4.005 -13.448 1.00 98.62 192 PHE A CA 1
ATOM 1447 C C . PHE A 1 192 ? -4.238 2.892 -12.492 1.00 98.62 192 PHE A C 1
ATOM 1449 O O . PHE A 1 192 ? -3.434 2.034 -12.845 1.00 98.62 192 PHE A O 1
ATOM 1456 N N . ALA A 1 193 ? -4.786 2.885 -11.290 1.00 98.50 193 ALA A N 1
ATOM 1457 C CA . ALA A 1 193 ? -4.473 1.913 -10.265 1.00 98.50 193 ALA A CA 1
ATOM 1458 C C . ALA A 1 193 ? -5.730 1.437 -9.555 1.00 98.50 193 ALA A C 1
ATOM 1460 O O . ALA A 1 193 ? -6.681 2.197 -9.375 1.00 98.50 193 ALA A O 1
ATOM 1461 N N . ALA A 1 194 ? -5.714 0.180 -9.131 1.00 98.50 194 ALA A N 1
ATOM 1462 C CA . ALA A 1 194 ? -6.800 -0.437 -8.394 1.00 98.50 194 ALA A CA 1
ATOM 1463 C C . ALA A 1 194 ? -6.257 -1.485 -7.422 1.00 98.50 194 ALA A C 1
ATOM 1465 O O . ALA A 1 194 ? -5.306 -2.206 -7.733 1.00 98.50 194 ALA A O 1
ATOM 1466 N N . GLY A 1 195 ? -6.886 -1.588 -6.255 1.00 97.81 195 GLY A N 1
ATOM 1467 C CA . GLY A 1 195 ? -6.419 -2.461 -5.189 1.00 97.81 195 GLY A CA 1
ATOM 1468 C C . GLY A 1 195 ? -7.406 -2.618 -4.044 1.00 97.81 195 GLY A C 1
ATOM 1469 O O . GLY A 1 195 ? -8.539 -2.131 -4.081 1.00 97.81 195 GLY A O 1
ATOM 1470 N N . LEU A 1 196 ? -6.955 -3.324 -3.013 1.00 96.88 196 LEU A N 1
ATOM 1471 C CA . LEU A 1 196 ? -7.660 -3.495 -1.751 1.00 96.88 196 LEU A CA 1
ATOM 1472 C C . LEU A 1 196 ? -7.088 -2.526 -0.709 1.00 96.88 196 LEU A C 1
ATOM 1474 O O . LEU A 1 196 ? -5.966 -2.692 -0.228 1.00 96.88 196 LEU A O 1
ATOM 1478 N N . ALA A 1 197 ? -7.879 -1.525 -0.340 1.00 95.19 197 ALA A N 1
ATOM 1479 C CA . ALA A 1 197 ? -7.639 -0.659 0.803 1.00 95.19 197 ALA A CA 1
ATOM 1480 C C . ALA A 1 197 ? -8.135 -1.314 2.105 1.00 95.19 197 ALA A C 1
ATOM 1482 O O . ALA A 1 197 ? -8.759 -2.378 2.112 1.00 95.19 197 ALA A O 1
ATOM 1483 N N . LEU A 1 198 ? -7.911 -0.637 3.236 1.00 93.31 198 LEU A N 1
ATOM 1484 C CA . LEU A 1 198 ? -8.375 -1.099 4.551 1.00 93.31 198 LEU A CA 1
ATOM 1485 C C . LEU A 1 198 ? -9.898 -1.323 4.603 1.00 93.31 198 LEU A C 1
ATOM 1487 O O . LEU A 1 198 ? -10.357 -2.183 5.356 1.00 93.31 198 LEU A O 1
ATOM 1491 N N . ASN A 1 199 ? -10.665 -0.589 3.790 1.00 95.06 199 ASN A N 1
ATOM 1492 C CA . ASN A 1 199 ? -12.123 -0.682 3.684 1.00 95.06 199 ASN A CA 1
ATOM 1493 C C . ASN A 1 199 ? -12.594 -1.187 2.302 1.00 95.06 199 ASN A C 1
ATOM 1495 O O . ASN A 1 199 ? -13.546 -0.669 1.724 1.00 95.06 199 ASN A O 1
ATOM 1499 N N . GLY A 1 200 ? -11.899 -2.183 1.744 1.00 95.31 200 GLY A N 1
ATOM 1500 C CA . GLY A 1 200 ? -12.314 -2.865 0.515 1.00 95.31 200 GLY A CA 1
ATOM 1501 C C . GLY A 1 200 ? -11.698 -2.287 -0.757 1.00 95.31 200 GLY A C 1
ATOM 1502 O O . GLY A 1 200 ? -10.594 -1.749 -0.733 1.00 95.31 200 GLY A O 1
ATOM 1503 N N . PHE A 1 201 ? -12.381 -2.453 -1.890 1.00 97.62 201 PHE A N 1
ATOM 1504 C CA . PHE A 1 201 ? -11.857 -2.059 -3.199 1.00 97.62 201 PHE A CA 1
ATOM 1505 C C . PHE A 1 201 ? -11.681 -0.538 -3.321 1.00 97.62 201 PHE A C 1
ATOM 1507 O O . PHE A 1 201 ? -12.551 0.236 -2.918 1.00 97.62 201 PHE A O 1
ATOM 1514 N N . SER A 1 202 ? -10.568 -0.111 -3.915 1.00 97.25 202 SER A N 1
ATOM 1515 C CA . SER A 1 202 ? -10.288 1.294 -4.196 1.00 97.25 202 SER A CA 1
ATOM 1516 C C . SER A 1 202 ? -9.532 1.466 -5.511 1.00 97.25 202 SER A C 1
ATOM 1518 O O . SER A 1 202 ? -8.905 0.528 -6.004 1.00 97.25 202 SER A O 1
ATOM 1520 N N . TYR A 1 203 ? -9.599 2.670 -6.080 1.00 98.38 203 TYR A N 1
ATOM 1521 C CA . TYR A 1 203 ? -8.904 3.017 -7.315 1.00 98.38 203 TYR A CA 1
ATOM 1522 C C . TYR A 1 203 ? -8.338 4.439 -7.264 1.00 98.38 203 TYR A C 1
ATOM 1524 O O . TYR A 1 203 ? -8.814 5.292 -6.507 1.00 98.38 203 TYR A O 1
ATOM 1532 N N . ASN A 1 204 ? -7.324 4.678 -8.092 1.00 98.31 204 ASN A N 1
ATOM 1533 C CA . ASN A 1 204 ? -6.665 5.964 -8.279 1.00 98.31 204 ASN A CA 1
ATOM 1534 C C . ASN A 1 204 ? -6.316 6.170 -9.754 1.00 98.31 204 ASN A C 1
ATOM 1536 O O . ASN A 1 204 ? -5.966 5.223 -10.452 1.00 98.31 204 ASN A O 1
ATOM 1540 N N . ALA A 1 205 ? -6.398 7.407 -10.233 1.00 98.69 205 ALA A N 1
ATOM 1541 C CA . ALA A 1 205 ? -5.948 7.776 -11.569 1.00 98.69 205 ALA A CA 1
ATOM 1542 C C . ALA A 1 205 ? -5.191 9.099 -11.511 1.00 98.69 205 ALA A C 1
ATOM 1544 O O . ALA A 1 205 ? -5.538 9.991 -10.733 1.00 98.69 205 ALA A O 1
ATOM 1545 N N . GLY A 1 206 ? -4.152 9.245 -12.324 1.00 98.38 206 GLY A N 1
ATOM 1546 C CA . GLY A 1 206 ? -3.322 10.435 -12.253 1.00 98.38 206 GLY A CA 1
ATOM 1547 C C . GLY A 1 206 ? -2.303 10.563 -13.365 1.00 98.38 206 GLY A C 1
ATOM 1548 O O . GLY A 1 206 ? -2.279 9.798 -14.329 1.00 98.38 206 GLY A O 1
ATOM 1549 N N . VAL A 1 207 ? -1.452 11.566 -13.193 1.00 98.56 207 VAL A N 1
ATOM 1550 C CA . VAL A 1 207 ? -0.309 11.858 -14.050 1.00 98.56 207 VAL A CA 1
ATOM 1551 C C . VAL A 1 207 ? 0.970 11.854 -13.222 1.00 98.56 207 VAL A C 1
ATOM 1553 O O . VAL A 1 207 ? 0.953 12.191 -12.037 1.00 98.56 207 VAL A O 1
ATOM 1556 N N . SER A 1 208 ? 2.082 11.470 -13.838 1.00 98.19 208 SER A N 1
ATOM 1557 C CA . SER A 1 208 ? 3.401 11.443 -13.210 1.00 98.19 208 SER A CA 1
ATOM 1558 C C . SER A 1 208 ? 4.443 12.040 -14.146 1.00 98.19 208 SER A C 1
ATOM 1560 O O . SER A 1 208 ? 4.550 11.639 -15.300 1.00 98.19 208 SER A O 1
ATOM 1562 N N . LEU A 1 209 ? 5.201 13.014 -13.658 1.00 98.06 209 LEU A N 1
ATOM 1563 C CA . LEU A 1 209 ? 6.353 13.597 -14.324 1.00 98.06 209 LEU A CA 1
ATOM 1564 C C . LEU A 1 209 ? 7.613 12.863 -13.865 1.00 98.06 209 LEU A C 1
ATOM 1566 O O . LEU A 1 209 ? 7.964 12.903 -12.687 1.00 98.06 209 LEU A O 1
ATOM 1570 N N . ARG A 1 210 ? 8.316 12.245 -14.811 1.00 97.25 210 ARG A N 1
ATOM 1571 C CA . ARG A 1 210 ? 9.613 11.585 -14.616 1.00 97.25 210 ARG A CA 1
ATOM 1572 C C . ARG A 1 210 ? 10.712 12.536 -15.064 1.00 97.25 210 ARG A C 1
ATOM 1574 O O . ARG A 1 210 ? 10.594 13.109 -16.144 1.00 97.25 210 ARG A O 1
ATOM 1581 N N . ILE A 1 211 ? 11.758 12.735 -14.262 1.00 96.81 211 ILE A N 1
ATOM 1582 C CA . ILE A 1 211 ? 12.781 13.762 -14.525 1.00 96.81 211 ILE A CA 1
ATOM 1583 C C . ILE A 1 211 ? 14.157 13.118 -14.738 1.00 96.81 211 ILE A C 1
ATOM 1585 O O . ILE A 1 211 ? 14.842 12.741 -13.789 1.00 96.81 211 ILE A O 1
ATOM 1589 N N . GLY A 1 212 ? 14.606 13.074 -15.994 1.00 90.81 212 GLY A N 1
ATOM 1590 C CA . GLY A 1 212 ? 15.934 12.588 -16.380 1.00 90.81 212 GLY A CA 1
ATOM 1591 C C . GLY A 1 212 ? 16.038 11.078 -16.619 1.00 90.81 212 GLY A C 1
ATOM 1592 O O . GLY A 1 212 ? 15.092 10.324 -16.432 1.00 90.81 212 GLY A O 1
ATOM 1593 N N . GLU A 1 213 ? 17.225 10.647 -17.052 1.00 88.94 213 GLU A N 1
ATOM 1594 C CA . GLU A 1 213 ? 17.419 9.315 -17.662 1.00 88.94 213 GLU A CA 1
ATOM 1595 C C . GLU A 1 213 ? 18.167 8.318 -16.765 1.00 88.94 213 GLU A C 1
ATOM 1597 O O . GLU A 1 213 ? 18.316 7.136 -17.093 1.00 88.94 213 GLU A O 1
ATOM 1602 N N . LYS A 1 214 ? 18.671 8.808 -15.627 1.00 91.19 214 LYS A N 1
ATOM 1603 C CA . LYS A 1 214 ? 19.569 8.075 -14.731 1.00 91.19 214 LYS A CA 1
ATOM 1604 C C . LYS A 1 214 ? 18.886 6.839 -14.141 1.00 91.19 214 LYS A C 1
ATOM 1606 O O . LYS A 1 214 ? 17.674 6.677 -14.187 1.00 91.19 214 LYS A O 1
ATOM 1611 N N . ARG A 1 215 ? 19.685 5.968 -13.519 1.00 93.25 215 ARG A N 1
ATOM 1612 C CA . ARG A 1 215 ? 19.176 4.802 -12.780 1.00 93.25 215 ARG A CA 1
ATOM 1613 C C . ARG A 1 215 ? 18.165 5.185 -11.694 1.00 93.25 215 ARG A C 1
ATOM 1615 O O . ARG A 1 215 ? 17.221 4.443 -11.462 1.00 93.25 215 ARG A O 1
ATOM 1622 N N . LEU A 1 216 ? 18.398 6.318 -11.036 1.00 95.62 216 LEU A N 1
ATOM 1623 C CA . LEU A 1 216 ? 17.477 6.920 -10.084 1.00 95.62 216 LEU A CA 1
ATOM 1624 C C . LEU A 1 216 ? 16.770 8.085 -10.782 1.00 95.62 216 LEU A C 1
ATOM 1626 O O . LEU A 1 216 ? 17.423 9.088 -11.080 1.00 95.62 216 LEU A O 1
ATOM 1630 N N . VAL A 1 217 ? 15.478 7.937 -11.055 1.00 96.81 217 VAL A N 1
ATOM 1631 C CA . VAL A 1 217 ? 14.651 8.929 -11.753 1.00 96.81 217 VAL A CA 1
ATOM 1632 C C . VAL A 1 217 ? 13.720 9.580 -10.735 1.00 96.81 217 VAL A C 1
ATOM 1634 O O . VAL A 1 217 ? 12.806 8.912 -10.262 1.00 96.81 217 VAL A O 1
ATOM 1637 N N . PRO A 1 218 ? 13.930 10.848 -10.351 1.00 97.88 218 PRO A N 1
ATOM 1638 C CA . PRO A 1 218 ? 12.967 11.581 -9.539 1.00 97.88 218 PRO A CA 1
ATOM 1639 C C . PRO A 1 218 ? 11.597 11.661 -10.220 1.00 97.88 218 PRO A C 1
ATOM 1641 O O . PRO A 1 218 ? 11.519 11.887 -11.432 1.00 97.88 218 PRO A O 1
ATOM 1644 N N . THR A 1 219 ? 10.536 11.525 -9.427 1.00 98.25 219 THR A N 1
ATOM 1645 C CA . THR A 1 219 ? 9.149 11.597 -9.889 1.00 98.25 219 THR A CA 1
ATOM 1646 C C . THR A 1 219 ? 8.349 12.642 -9.120 1.00 98.25 219 THR A C 1
ATOM 1648 O O . THR A 1 219 ? 8.562 12.880 -7.928 1.00 98.25 219 THR A O 1
ATOM 1651 N N . LEU A 1 220 ? 7.422 13.286 -9.825 1.00 98.50 220 LEU A N 1
ATOM 1652 C CA . LEU A 1 220 ? 6.406 14.170 -9.263 1.00 98.50 220 LEU A CA 1
ATOM 1653 C C . LEU A 1 220 ? 5.052 13.750 -9.828 1.00 98.50 220 LEU A C 1
ATOM 1655 O O . LEU A 1 220 ? 4.860 13.789 -11.039 1.00 98.50 220 LEU A O 1
ATOM 1659 N N . SER A 1 221 ? 4.107 13.387 -8.971 1.00 98.50 221 SER A N 1
ATOM 1660 C CA . SER A 1 221 ? 2.815 12.854 -9.404 1.00 98.50 221 SER A CA 1
ATOM 1661 C C . SER A 1 221 ? 1.655 13.662 -8.829 1.00 98.50 221 SER A C 1
ATOM 1663 O O . SER A 1 221 ? 1.727 14.199 -7.723 1.00 98.50 221 SER A O 1
ATOM 1665 N N . ALA A 1 222 ? 0.561 13.732 -9.579 1.00 98.69 222 ALA A N 1
ATOM 1666 C CA . ALA A 1 222 ? -0.715 14.272 -9.129 1.00 98.69 222 ALA A CA 1
ATOM 1667 C C . ALA A 1 222 ? -1.821 13.292 -9.514 1.00 98.69 222 ALA A C 1
ATOM 1669 O O . ALA A 1 222 ? -1.848 12.788 -10.637 1.00 98.69 222 ALA A O 1
ATOM 1670 N N . MET A 1 223 ? -2.726 13.004 -8.585 1.00 98.56 223 MET A N 1
ATOM 1671 C CA . MET A 1 223 ? -3.766 11.998 -8.788 1.00 98.56 223 MET A CA 1
ATOM 1672 C C . MET A 1 223 ? -5.075 12.374 -8.117 1.00 98.56 223 MET A C 1
ATOM 1674 O O . MET A 1 223 ? -5.104 13.161 -7.170 1.00 98.56 223 MET A O 1
ATOM 1678 N N . TYR A 1 224 ? -6.151 11.772 -8.605 1.00 98.62 224 TYR A N 1
ATOM 1679 C CA . TYR A 1 224 ? -7.463 11.788 -7.988 1.00 98.62 224 TYR A CA 1
ATOM 1680 C C . TYR A 1 224 ? -7.936 10.352 -7.779 1.00 98.62 224 TYR A C 1
ATOM 1682 O O . TYR A 1 224 ? -7.895 9.519 -8.688 1.00 98.62 224 TYR A O 1
ATOM 1690 N N . GLY A 1 225 ? -8.421 10.077 -6.580 1.00 98.00 225 GLY A N 1
ATOM 1691 C CA . GLY A 1 225 ? -9.002 8.792 -6.240 1.00 98.00 225 GLY A CA 1
ATOM 1692 C C . GLY A 1 225 ? -9.062 8.624 -4.734 1.00 98.00 225 GLY A C 1
ATOM 1693 O O . GLY A 1 225 ? -9.228 9.608 -4.010 1.00 98.00 225 GLY A O 1
ATOM 1694 N N . TYR A 1 226 ? -8.975 7.388 -4.260 1.00 96.81 226 TYR A N 1
ATOM 1695 C CA . TYR A 1 226 ? -8.999 7.095 -2.834 1.00 96.81 226 TYR A CA 1
ATOM 1696 C C . TYR A 1 226 ? -7.850 7.806 -2.097 1.00 96.81 226 TYR A C 1
ATOM 1698 O O . TYR A 1 226 ? -6.693 7.631 -2.471 1.00 96.81 226 TYR A O 1
ATOM 1706 N N . ASN A 1 227 ? -8.159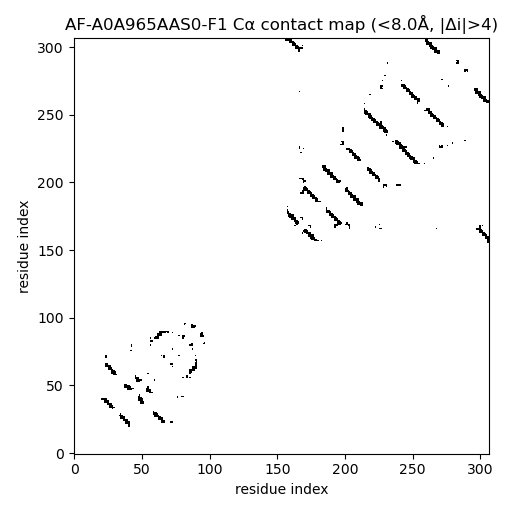 8.573 -1.041 1.00 97.06 227 ASN A N 1
ATOM 1707 C CA . ASN A 1 227 ? -7.178 9.373 -0.288 1.00 97.06 227 ASN A CA 1
ATOM 1708 C C . ASN A 1 227 ? -7.265 9.261 1.253 1.00 97.06 227 ASN A C 1
ATOM 1710 O O . ASN A 1 227 ? -6.478 9.883 1.978 1.00 97.06 227 ASN A O 1
ATOM 1714 N N . GLY A 1 228 ? -8.184 8.444 1.775 1.00 96.88 228 GLY A N 1
ATOM 1715 C CA . GLY A 1 228 ? -8.285 8.151 3.206 1.00 96.88 228 GLY A CA 1
ATOM 1716 C C . GLY A 1 228 ? -9.396 7.159 3.540 1.00 96.88 228 GLY A C 1
ATOM 1717 O O . GLY A 1 228 ? -10.471 7.210 2.945 1.00 96.88 228 GLY A O 1
ATOM 1718 N N . VAL A 1 229 ? -9.142 6.256 4.490 1.00 96.81 229 VAL A N 1
ATOM 1719 C CA . VAL A 1 229 ? -10.138 5.347 5.081 1.00 96.81 229 VAL A CA 1
ATOM 1720 C C . VAL A 1 229 ? -10.294 5.706 6.553 1.00 96.81 229 VAL A C 1
ATOM 1722 O O . VAL A 1 229 ? -9.304 5.913 7.253 1.00 96.81 229 VAL A O 1
ATOM 1725 N N . ILE A 1 230 ? -11.538 5.705 7.018 1.00 97.50 230 ILE A N 1
ATOM 1726 C CA . ILE A 1 230 ? -11.875 5.528 8.427 1.00 97.50 230 ILE A CA 1
ATOM 1727 C C . ILE A 1 230 ? -12.376 4.095 8.583 1.00 97.50 230 ILE A C 1
ATOM 1729 O O . ILE A 1 230 ? -13.272 3.679 7.850 1.00 97.50 230 ILE A O 1
ATOM 1733 N N . LYS A 1 231 ? -11.777 3.342 9.508 1.00 96.25 231 LYS A N 1
ATOM 1734 C CA . LYS A 1 231 ? -12.187 1.977 9.837 1.00 96.25 231 LYS A CA 1
ATOM 1735 C C . LYS A 1 231 ? -12.262 1.818 11.346 1.00 96.25 231 LYS A C 1
ATOM 1737 O O . LYS A 1 231 ? -11.265 2.073 12.020 1.00 96.25 231 LYS A O 1
ATOM 1742 N N . VAL A 1 232 ? -13.411 1.390 11.860 1.00 96.50 232 VAL A N 1
ATOM 1743 C CA . VAL A 1 232 ? -13.639 1.217 13.300 1.00 96.50 232 VAL A CA 1
ATOM 1744 C C . VAL A 1 232 ? -13.860 -0.260 13.607 1.00 96.50 232 VAL A C 1
ATOM 1746 O O . VAL A 1 232 ? -14.818 -0.889 13.157 1.00 96.50 232 VAL A O 1
ATOM 1749 N N . ILE A 1 233 ? -12.957 -0.837 14.397 1.00 94.31 233 ILE A N 1
ATOM 1750 C CA . ILE A 1 233 ? -13.017 -2.254 14.766 1.00 94.31 233 ILE A CA 1
ATOM 1751 C C . ILE A 1 233 ? -14.275 -2.499 15.611 1.00 94.31 233 ILE A C 1
ATOM 1753 O O . ILE A 1 233 ? -14.492 -1.837 16.620 1.00 94.31 233 ILE A O 1
ATOM 1757 N N . GLY A 1 234 ? -15.106 -3.458 15.194 1.00 95.75 234 GLY A N 1
ATOM 1758 C CA . GLY A 1 234 ? -16.349 -3.811 15.890 1.00 95.75 234 GLY A CA 1
ATOM 1759 C C . GLY A 1 234 ? -17.548 -2.903 15.589 1.00 95.75 234 GLY A C 1
ATOM 1760 O O . GLY A 1 234 ? -18.633 -3.166 16.102 1.00 95.75 234 GLY A O 1
ATOM 1761 N N . ALA A 1 235 ? -17.390 -1.880 14.743 1.00 96.44 235 ALA A N 1
ATOM 1762 C CA . ALA A 1 235 ? -18.461 -0.946 14.403 1.00 96.44 235 ALA A CA 1
ATOM 1763 C C . ALA A 1 235 ? -18.442 -0.570 12.903 1.00 96.44 235 ALA A C 1
ATOM 1765 O O . ALA A 1 235 ? -18.196 0.588 12.555 1.00 96.44 235 ALA A O 1
ATOM 1766 N N . PRO A 1 236 ? -18.725 -1.533 11.998 1.00 95.81 236 PRO A N 1
ATOM 1767 C CA . PRO A 1 236 ? -18.597 -1.355 10.547 1.00 95.81 236 PRO A CA 1
ATOM 1768 C C . PRO A 1 236 ? -19.521 -0.277 9.965 1.00 95.81 236 PRO A C 1
ATOM 1770 O O . PRO A 1 236 ? -19.296 0.194 8.857 1.00 95.81 236 PRO A O 1
ATOM 1773 N N . GLN A 1 237 ? -20.545 0.163 10.702 1.00 97.12 237 GLN A N 1
ATOM 1774 C CA . GLN A 1 237 ? -21.386 1.298 10.316 1.00 97.12 237 GLN A CA 1
ATOM 1775 C C . GLN A 1 237 ? -20.615 2.626 10.198 1.00 97.12 237 GLN A C 1
ATOM 1777 O O . GLN A 1 237 ? -21.129 3.568 9.597 1.00 97.12 237 GLN A O 1
ATOM 1782 N N . TYR A 1 238 ? -19.410 2.713 10.771 1.00 97.25 238 TYR A N 1
ATOM 1783 C CA . TYR A 1 238 ? -18.524 3.873 10.653 1.00 97.25 238 TYR A CA 1
ATOM 1784 C C . TYR A 1 238 ? -17.461 3.716 9.558 1.00 97.25 238 TYR A C 1
ATOM 1786 O O . TYR A 1 238 ? -16.724 4.668 9.291 1.00 97.25 238 TYR A O 1
ATOM 1794 N N . ASP A 1 239 ? -17.367 2.545 8.923 1.00 97.31 239 ASP A N 1
ATOM 1795 C CA . ASP A 1 239 ? -16.349 2.277 7.916 1.00 97.31 239 ASP A CA 1
ATOM 1796 C C . ASP A 1 239 ? -16.638 3.086 6.648 1.00 97.31 239 ASP A C 1
ATOM 1798 O O . ASP A 1 239 ? -17.666 2.919 5.985 1.00 97.31 239 ASP A O 1
ATOM 1802 N N . LYS A 1 240 ? -15.718 3.987 6.291 1.00 97.56 240 LYS A N 1
ATOM 1803 C CA . LYS A 1 240 ? -15.918 4.915 5.177 1.00 97.56 240 LYS A CA 1
ATOM 1804 C C . LYS A 1 240 ? -14.636 5.177 4.404 1.00 97.56 240 LYS A C 1
ATOM 1806 O O . LYS A 1 240 ? -13.555 5.353 4.965 1.00 97.56 240 LYS A O 1
ATOM 1811 N N . THR A 1 241 ? -14.788 5.219 3.086 1.00 97.44 241 THR A N 1
ATOM 1812 C CA . THR A 1 241 ? -13.720 5.446 2.111 1.00 97.44 241 THR A CA 1
ATOM 1813 C C . THR A 1 241 ? -13.922 6.815 1.477 1.00 97.44 241 THR A C 1
ATOM 1815 O O . THR A 1 241 ? -15.022 7.131 1.025 1.00 97.44 241 THR A O 1
ATOM 1818 N N . TYR A 1 242 ? -12.869 7.626 1.436 1.00 98.25 242 TYR A N 1
ATOM 1819 C CA . TYR A 1 242 ? -12.917 8.994 0.933 1.00 98.25 242 TYR A CA 1
ATOM 1820 C C . TYR A 1 242 ? -12.063 9.136 -0.315 1.00 98.25 242 TYR A C 1
ATOM 1822 O O . TYR A 1 242 ? -11.025 8.485 -0.458 1.00 98.25 242 TYR A O 1
ATOM 1830 N N . TYR A 1 243 ? -12.535 10.000 -1.208 1.00 98.31 243 TYR A N 1
ATOM 1831 C CA . TYR A 1 243 ? -11.911 10.286 -2.487 1.00 98.31 243 TYR A CA 1
ATOM 1832 C C . TYR A 1 243 ? -11.559 11.769 -2.571 1.00 98.31 243 TYR A C 1
ATOM 1834 O O . TYR A 1 243 ? -12.299 12.627 -2.082 1.00 98.31 243 TYR A O 1
ATOM 1842 N N . GLY A 1 244 ? -10.430 12.072 -3.198 1.00 98.38 244 GLY A N 1
ATOM 1843 C CA . GLY A 1 244 ? -9.971 13.436 -3.394 1.00 98.38 244 GLY A CA 1
ATOM 1844 C C . GLY A 1 244 ? -8.621 13.509 -4.101 1.00 98.38 244 GLY A C 1
ATOM 1845 O O . GLY A 1 244 ? -8.038 12.480 -4.455 1.00 98.38 244 GLY A O 1
ATOM 1846 N N . PRO A 1 245 ? -8.118 14.731 -4.326 1.00 98.50 245 PRO A N 1
ATOM 1847 C CA . PRO A 1 245 ? -6.823 14.918 -4.949 1.00 98.50 245 PRO A CA 1
ATOM 1848 C C . PRO A 1 245 ? -5.686 14.551 -3.988 1.00 98.50 245 PRO A C 1
ATOM 1850 O O . PRO A 1 245 ? -5.820 14.648 -2.765 1.00 98.50 245 PRO A O 1
ATOM 1853 N N . SER A 1 246 ? -4.550 14.152 -4.551 1.00 98.62 246 SER A N 1
ATOM 1854 C CA . SER A 1 246 ? -3.284 13.933 -3.846 1.00 98.62 246 SER A CA 1
ATOM 1855 C C . SER A 1 246 ? -2.114 14.347 -4.736 1.00 98.62 246 SER A C 1
ATOM 1857 O O . SER A 1 246 ? -2.190 14.227 -5.961 1.00 98.62 246 SER A O 1
ATOM 1859 N N . VAL A 1 247 ? -1.025 14.807 -4.124 1.00 98.69 247 VAL A N 1
ATOM 1860 C CA . VAL A 1 247 ? 0.262 15.030 -4.806 1.00 98.69 247 VAL A CA 1
ATOM 1861 C C . VAL A 1 247 ? 1.322 14.124 -4.207 1.00 98.69 247 VAL A C 1
ATOM 1863 O O . VAL A 1 247 ? 1.249 13.791 -3.026 1.00 98.69 247 VAL A O 1
ATOM 1866 N N . ALA A 1 248 ? 2.300 13.721 -5.008 1.00 98.50 248 ALA A N 1
ATOM 1867 C CA . ALA A 1 248 ? 3.366 12.839 -4.567 1.00 98.50 248 ALA A CA 1
ATOM 1868 C C . ALA A 1 248 ? 4.726 13.269 -5.110 1.00 98.50 248 ALA A C 1
ATOM 1870 O O . ALA A 1 248 ? 4.825 13.762 -6.231 1.00 98.50 248 ALA A O 1
ATOM 1871 N N . LEU A 1 249 ? 5.767 13.046 -4.314 1.00 98.62 249 LEU A N 1
ATOM 1872 C CA . LEU A 1 249 ? 7.166 13.181 -4.706 1.00 98.62 249 LEU A CA 1
ATOM 1873 C C . LEU A 1 249 ? 7.853 11.838 -4.471 1.00 98.62 249 LEU A C 1
ATOM 1875 O O . LEU A 1 249 ? 7.723 11.265 -3.389 1.00 98.62 249 LEU A O 1
ATOM 1879 N N . GLY A 1 250 ? 8.612 11.353 -5.442 1.00 97.94 250 GLY A N 1
ATOM 1880 C CA . GLY A 1 250 ? 9.241 10.050 -5.331 1.00 97.94 250 GLY A CA 1
ATOM 1881 C C . GLY A 1 250 ? 10.461 9.867 -6.204 1.00 97.94 250 GLY A C 1
ATOM 1882 O O . GLY A 1 250 ? 11.081 10.819 -6.688 1.00 97.94 250 GLY A O 1
ATOM 1883 N N . PHE A 1 251 ? 10.825 8.604 -6.361 1.00 98.06 251 PHE A N 1
ATOM 1884 C CA . PHE A 1 251 ? 11.826 8.179 -7.315 1.00 98.06 251 PHE A CA 1
ATOM 1885 C C . PHE A 1 251 ? 11.547 6.764 -7.817 1.00 98.06 251 PHE A C 1
ATOM 1887 O O . PHE A 1 251 ? 11.038 5.899 -7.101 1.00 98.06 251 PHE A O 1
ATOM 1894 N N . GLU A 1 252 ? 11.969 6.513 -9.047 1.00 97.31 252 GLU A N 1
ATOM 1895 C CA . GLU A 1 252 ? 12.095 5.183 -9.623 1.00 97.31 252 GLU A CA 1
ATOM 1896 C C . GLU A 1 252 ? 13.562 4.760 -9.574 1.00 97.31 252 GLU A C 1
ATOM 1898 O O . GLU A 1 252 ? 14.457 5.506 -9.974 1.00 97.31 252 GLU A O 1
ATOM 1903 N N . ASN A 1 253 ? 13.828 3.551 -9.092 1.00 96.56 253 ASN A N 1
ATOM 1904 C CA . ASN A 1 253 ? 15.147 2.938 -9.128 1.00 96.56 253 ASN A CA 1
ATOM 1905 C C . ASN A 1 253 ? 15.133 1.782 -10.127 1.00 96.56 253 ASN A C 1
ATOM 1907 O O . ASN A 1 253 ? 14.594 0.709 -9.836 1.00 96.56 253 ASN A O 1
ATOM 1911 N N . LYS A 1 254 ? 15.734 2.007 -11.299 1.00 94.88 254 LYS A N 1
ATOM 1912 C CA . LYS A 1 254 ? 15.875 0.991 -12.345 1.00 94.88 254 LYS A CA 1
ATOM 1913 C C . LYS A 1 254 ? 16.694 -0.191 -11.830 1.00 94.88 254 LYS A C 1
ATOM 1915 O O . LYS A 1 254 ? 17.718 -0.036 -11.142 1.00 94.88 254 LYS A O 1
ATOM 1920 N N . THR A 1 255 ? 16.235 -1.394 -12.150 1.00 91.75 255 THR A N 1
ATOM 1921 C CA . THR A 1 255 ? 16.934 -2.620 -11.764 1.00 91.75 255 THR A CA 1
ATOM 1922 C C . THR A 1 255 ? 18.262 -2.743 -12.508 1.00 91.75 255 THR A C 1
ATOM 1924 O O . THR A 1 255 ? 18.416 -2.264 -13.623 1.00 91.75 255 THR A O 1
ATOM 1927 N N . ARG A 1 256 ? 19.264 -3.392 -11.899 1.00 85.25 256 ARG A N 1
ATOM 1928 C CA . ARG A 1 256 ? 20.612 -3.493 -12.497 1.00 85.25 256 ARG A CA 1
ATOM 1929 C C . ARG A 1 256 ? 20.617 -4.210 -13.855 1.00 85.25 256 ARG A C 1
ATOM 1931 O O . ARG A 1 256 ? 21.491 -3.937 -14.667 1.00 85.25 256 ARG A O 1
ATOM 1938 N N . ASN A 1 257 ? 19.672 -5.124 -14.061 1.00 87.12 257 ASN A N 1
ATOM 1939 C CA . ASN A 1 257 ? 19.650 -6.033 -15.205 1.00 87.12 257 ASN A CA 1
ATOM 1940 C C . ASN A 1 257 ? 18.572 -5.671 -16.240 1.00 87.12 257 ASN A C 1
ATOM 1942 O O . ASN A 1 257 ? 18.422 -6.393 -17.218 1.00 87.12 257 ASN A O 1
ATOM 1946 N N . SER A 1 258 ? 17.801 -4.605 -16.012 1.00 88.25 258 SER A N 1
ATOM 1947 C CA . SER A 1 258 ? 16.759 -4.152 -16.931 1.00 88.25 258 SER A CA 1
ATOM 1948 C C . SER A 1 258 ? 16.462 -2.672 -16.705 1.00 88.25 258 SER A C 1
ATOM 1950 O O . SER A 1 258 ? 16.091 -2.274 -15.596 1.00 88.25 258 SER A O 1
ATOM 1952 N N . ASP A 1 259 ? 16.591 -1.882 -17.772 1.00 86.31 259 ASP A N 1
ATOM 1953 C CA . ASP A 1 259 ? 16.151 -0.482 -17.810 1.00 86.31 259 ASP A CA 1
ATOM 1954 C C . ASP A 1 259 ? 14.620 -0.355 -17.855 1.00 86.31 259 ASP A C 1
ATOM 1956 O O . ASP A 1 259 ? 14.087 0.718 -17.571 1.00 86.31 259 ASP A O 1
ATOM 1960 N N . ASP A 1 260 ? 13.929 -1.447 -18.187 1.00 91.75 260 ASP A N 1
ATOM 1961 C CA . ASP A 1 260 ? 12.477 -1.506 -18.342 1.00 91.75 260 ASP A CA 1
ATOM 1962 C C . ASP A 1 260 ? 11.750 -1.812 -17.021 1.00 91.75 260 ASP A C 1
ATOM 1964 O O . ASP A 1 260 ? 10.548 -1.576 -16.908 1.00 91.75 260 ASP A O 1
ATOM 1968 N N . ASN A 1 261 ? 12.475 -2.301 -16.007 1.00 94.69 261 ASN A N 1
ATOM 1969 C CA . ASN A 1 261 ? 11.912 -2.650 -14.705 1.00 94.69 261 ASN A CA 1
ATOM 1970 C C . ASN A 1 261 ? 12.463 -1.743 -13.606 1.00 94.69 261 ASN A C 1
ATOM 1972 O O . ASN A 1 261 ? 13.673 -1.494 -13.530 1.00 94.69 261 ASN A O 1
ATOM 1976 N N . PHE A 1 262 ? 11.603 -1.309 -12.690 1.00 96.44 262 PHE A N 1
ATOM 1977 C CA . PHE A 1 262 ? 11.999 -0.398 -11.620 1.00 96.44 262 PHE A CA 1
ATOM 1978 C C . PHE A 1 262 ? 11.197 -0.596 -10.336 1.00 96.44 262 PHE A C 1
ATOM 1980 O O . PHE A 1 262 ? 10.056 -1.052 -10.338 1.00 96.44 262 PHE A O 1
ATOM 1987 N N . ILE A 1 263 ? 11.819 -0.225 -9.218 1.00 97.06 263 ILE A N 1
ATOM 1988 C CA . ILE A 1 263 ? 11.127 -0.039 -7.941 1.00 97.06 263 ILE A CA 1
ATOM 1989 C C . ILE A 1 263 ? 10.722 1.427 -7.857 1.00 97.06 263 ILE A C 1
ATOM 1991 O O . ILE A 1 263 ? 11.573 2.304 -7.984 1.00 97.06 263 ILE A O 1
ATOM 1995 N N . HIS A 1 264 ? 9.445 1.683 -7.628 1.00 98.06 264 HIS A N 1
ATOM 1996 C CA . HIS A 1 264 ? 8.883 3.011 -7.456 1.00 98.06 264 HIS A CA 1
ATOM 1997 C C . HIS A 1 264 ? 8.600 3.262 -5.978 1.00 98.06 264 HIS A C 1
ATOM 1999 O O . HIS A 1 264 ? 7.937 2.442 -5.343 1.00 98.06 264 HIS A O 1
ATOM 2005 N N . VAL A 1 265 ? 9.105 4.370 -5.435 1.00 98.19 265 VAL A N 1
ATOM 2006 C CA . VAL A 1 265 ? 8.863 4.794 -4.051 1.00 98.19 265 VAL A CA 1
ATOM 2007 C C . VAL A 1 265 ? 8.384 6.237 -4.057 1.00 98.19 265 VAL A C 1
ATOM 2009 O O . VAL A 1 265 ? 9.055 7.097 -4.622 1.00 98.19 265 VAL A O 1
ATOM 2012 N N . GLU A 1 266 ? 7.258 6.513 -3.403 1.00 98.19 266 GLU A N 1
ATOM 2013 C CA . GLU A 1 266 ? 6.661 7.851 -3.339 1.00 98.19 266 GLU A CA 1
ATOM 2014 C C . GLU A 1 266 ? 6.288 8.239 -1.906 1.00 98.19 266 GLU A C 1
ATOM 2016 O O . GLU A 1 266 ? 5.847 7.413 -1.106 1.00 98.19 266 GLU A O 1
ATOM 2021 N N . LEU A 1 267 ? 6.425 9.529 -1.610 1.00 98.44 267 LEU A N 1
ATOM 2022 C CA . LEU A 1 267 ? 5.816 10.202 -0.473 1.00 98.44 267 LEU A CA 1
ATOM 2023 C C . LEU A 1 267 ? 4.599 10.983 -0.976 1.00 98.44 267 LEU A C 1
ATOM 2025 O O . LEU A 1 267 ? 4.732 11.845 -1.843 1.00 98.44 267 LEU A O 1
ATOM 2029 N N . ILE A 1 268 ? 3.425 10.697 -0.425 1.00 98.50 268 ILE A N 1
ATOM 2030 C CA . ILE A 1 268 ? 2.136 11.201 -0.899 1.00 98.50 268 ILE A CA 1
ATOM 2031 C C . ILE A 1 268 ? 1.509 12.117 0.147 1.00 98.50 268 ILE A C 1
ATOM 2033 O O . ILE A 1 268 ? 1.415 11.764 1.322 1.00 98.50 268 ILE A O 1
ATOM 2037 N N . ILE A 1 269 ? 1.017 13.269 -0.298 1.00 98.50 269 ILE A N 1
ATOM 2038 C CA . ILE A 1 269 ? 0.266 14.242 0.494 1.00 98.50 269 ILE A CA 1
ATOM 2039 C C . ILE A 1 269 ? -1.192 14.234 0.003 1.00 98.50 269 ILE A C 1
ATOM 2041 O O . ILE A 1 269 ? -1.487 14.802 -1.055 1.00 98.50 269 ILE A O 1
ATOM 2045 N N . PRO A 1 270 ? -2.112 13.570 0.725 1.00 98.31 270 PRO A N 1
ATOM 2046 C CA . PRO A 1 270 ? -3.526 13.545 0.371 1.00 98.31 270 PRO A CA 1
ATOM 2047 C C . PRO A 1 270 ? -4.256 14.810 0.838 1.00 98.31 270 PRO A C 1
ATOM 2049 O O . PRO A 1 270 ? -4.184 15.192 2.008 1.00 98.31 270 PRO A O 1
ATOM 2052 N N . PHE A 1 271 ? -5.051 15.417 -0.043 1.00 98.25 271 PHE A N 1
ATOM 2053 C CA . PHE A 1 271 ? -5.929 16.538 0.304 1.00 98.25 271 PHE A CA 1
ATOM 2054 C C . PHE A 1 271 ? -7.305 16.011 0.716 1.00 98.25 271 PHE A C 1
ATOM 2056 O O . PHE A 1 271 ? -8.199 15.802 -0.109 1.00 98.25 271 PHE A O 1
ATOM 2063 N N . ARG A 1 272 ? -7.463 15.742 2.013 1.00 97.88 272 ARG A N 1
ATOM 2064 C CA . ARG A 1 272 ? -8.687 15.151 2.571 1.00 97.88 272 ARG A CA 1
ATOM 2065 C C . ARG A 1 272 ? -9.826 16.173 2.607 1.00 97.88 272 ARG A C 1
ATOM 2067 O O . ARG A 1 272 ? -9.616 17.360 2.839 1.00 97.88 272 ARG A O 1
ATOM 2074 N N . SER A 1 273 ? -11.042 15.706 2.337 1.00 97.50 273 SER A N 1
ATOM 2075 C CA . SER A 1 273 ? -12.225 16.566 2.265 1.00 97.50 273 SER A CA 1
ATOM 2076 C C . SER A 1 273 ? -12.710 16.995 3.654 1.00 97.50 273 SER A C 1
ATOM 2078 O O . SER A 1 273 ? -12.424 16.350 4.663 1.00 97.50 273 SER A O 1
ATOM 2080 N N . ALA A 1 274 ? -13.524 18.053 3.718 1.00 98.06 274 ALA A N 1
ATOM 2081 C CA . ALA A 1 274 ? -14.176 18.455 4.966 1.00 98.06 274 ALA A CA 1
ATOM 2082 C C . ALA A 1 274 ? -15.044 17.328 5.559 1.00 98.06 274 ALA A C 1
ATOM 2084 O O . ALA A 1 274 ? -15.094 17.174 6.774 1.00 98.06 274 ALA A O 1
ATOM 2085 N N . ALA A 1 275 ? -15.666 16.498 4.709 1.00 98.12 275 ALA A N 1
ATOM 2086 C CA . ALA A 1 275 ? -16.435 15.335 5.149 1.00 98.12 275 ALA A CA 1
ATOM 2087 C C . ALA A 1 275 ? -15.572 14.345 5.947 1.00 98.12 275 ALA A C 1
ATOM 2089 O O . ALA A 1 275 ? -15.988 13.916 7.016 1.00 98.12 275 ALA A O 1
ATOM 2090 N N . PHE A 1 276 ? -14.348 14.060 5.484 1.00 98.12 276 PHE A N 1
ATOM 2091 C CA . PHE A 1 276 ? -13.399 13.221 6.221 1.00 98.12 276 PHE A CA 1
ATOM 2092 C C . PHE A 1 276 ? -13.110 13.789 7.615 1.00 98.12 276 PHE A C 1
ATOM 2094 O O . PHE A 1 276 ? -13.171 13.069 8.607 1.00 98.12 276 PHE A O 1
ATOM 2101 N N . HIS A 1 277 ? -12.823 15.089 7.703 1.00 98.12 277 HIS A N 1
ATOM 2102 C CA . HIS A 1 277 ? -12.505 15.731 8.978 1.00 98.12 277 HIS A CA 1
ATOM 2103 C C . HIS A 1 277 ? -13.707 15.816 9.923 1.00 98.12 277 HIS A C 1
ATOM 2105 O O . HIS A 1 277 ? -13.533 15.691 11.132 1.00 98.12 277 HIS A O 1
ATOM 2111 N N . ASN A 1 278 ? -14.911 16.021 9.393 1.00 98.44 278 ASN A N 1
ATOM 2112 C CA . ASN A 1 278 ? -16.134 16.049 10.189 1.00 98.44 278 ASN A CA 1
ATOM 2113 C C . ASN A 1 278 ? -16.437 14.669 10.775 1.00 98.44 278 ASN A C 1
ATOM 2115 O O . ASN A 1 278 ? -16.709 14.566 11.968 1.00 98.44 278 ASN A O 1
ATOM 2119 N N . ASP A 1 279 ? -16.323 13.620 9.960 1.00 98.38 279 ASP A N 1
ATOM 2120 C CA . ASP A 1 279 ? -16.557 12.245 10.394 1.00 98.38 279 ASP A CA 1
ATOM 2121 C C . ASP A 1 279 ? -15.475 11.792 11.394 1.00 98.38 279 ASP A C 1
ATOM 2123 O O . ASP A 1 279 ? -15.799 11.207 12.425 1.00 98.38 279 ASP A O 1
ATOM 2127 N N . LEU A 1 280 ? -14.202 12.149 11.169 1.00 98.12 280 LEU A N 1
ATOM 2128 C CA . LEU A 1 280 ? -13.114 11.899 12.124 1.00 98.12 280 LEU A CA 1
ATOM 2129 C C . LEU A 1 280 ? -13.370 12.587 13.475 1.00 98.12 280 LEU A C 1
ATOM 2131 O O . LEU A 1 280 ? -13.270 11.942 14.514 1.00 98.12 280 LEU A O 1
ATOM 2135 N N . LYS A 1 281 ? -13.765 13.867 13.472 1.00 98.12 281 LYS A N 1
ATOM 2136 C CA . LYS A 1 281 ? -14.104 14.608 14.700 1.00 98.12 281 LYS A CA 1
ATOM 2137 C C . LYS A 1 281 ? -15.316 14.021 15.417 1.00 98.12 281 LYS A C 1
ATOM 2139 O O . LYS A 1 281 ? -15.335 13.964 16.642 1.00 98.12 281 LYS A O 1
ATOM 2144 N N . ALA A 1 282 ? -16.331 13.587 14.671 1.00 98.12 282 ALA A N 1
ATOM 2145 C CA . ALA A 1 282 ? -17.501 12.935 15.249 1.00 98.12 282 ALA A CA 1
ATOM 2146 C C . ALA A 1 282 ? -17.116 11.643 15.988 1.00 98.12 282 ALA A C 1
ATOM 2148 O O . ALA A 1 282 ? -17.645 11.381 17.066 1.00 98.12 282 ALA A O 1
ATOM 2149 N N . LEU A 1 283 ? -16.164 10.877 15.445 1.00 97.88 283 LEU A N 1
ATOM 2150 C CA . LEU A 1 283 ? -15.626 9.680 16.093 1.00 97.88 283 LEU A CA 1
ATOM 2151 C C . LEU A 1 283 ? -14.736 10.010 17.293 1.00 97.88 283 LEU A C 1
ATOM 2153 O O . LEU A 1 283 ? -14.880 9.370 18.325 1.00 97.88 283 LEU A O 1
ATOM 2157 N N . GLN A 1 284 ? -13.888 11.037 17.202 1.00 97.56 284 GLN A N 1
ATOM 2158 C CA . GLN A 1 284 ? -13.055 11.504 18.321 1.00 97.56 284 GLN A CA 1
ATOM 2159 C C . GLN A 1 284 ? -13.882 11.986 19.521 1.00 97.56 284 GLN A C 1
ATOM 2161 O O . GLN A 1 284 ? -13.466 11.834 20.665 1.00 97.56 284 GLN A O 1
ATOM 2166 N N . ASN A 1 285 ? -15.066 12.546 19.270 1.00 97.88 285 ASN A N 1
ATOM 2167 C CA . ASN A 1 285 ? -15.987 12.980 20.320 1.00 97.88 285 ASN A CA 1
ATOM 2168 C C . ASN A 1 285 ? -16.813 11.828 20.922 1.00 97.88 285 ASN A C 1
ATOM 2170 O O . ASN A 1 285 ? -17.580 12.056 21.859 1.00 97.88 285 ASN A O 1
ATOM 2174 N N . ASN A 1 286 ? -16.706 10.607 20.389 1.00 97.75 286 ASN A N 1
ATOM 2175 C CA . ASN A 1 286 ? -17.416 9.446 20.909 1.00 97.75 286 ASN A CA 1
ATOM 2176 C C . ASN A 1 286 ? -16.555 8.736 21.972 1.00 97.75 286 ASN A C 1
ATOM 2178 O O . ASN A 1 286 ? -15.552 8.122 21.616 1.00 97.75 286 ASN A O 1
ATOM 2182 N N . PRO A 1 287 ? -16.953 8.730 23.261 1.00 96.94 287 PRO A N 1
ATOM 2183 C CA . PRO A 1 287 ? -16.146 8.132 24.327 1.00 96.94 287 PRO A CA 1
ATOM 2184 C C . PRO A 1 287 ? -15.998 6.605 24.217 1.00 96.94 287 PRO A C 1
ATOM 2186 O O . PRO A 1 287 ? -15.173 6.027 24.915 1.00 96.94 287 PRO A O 1
ATOM 2189 N N . GLY A 1 288 ? -16.797 5.938 23.375 1.00 96.88 288 GLY A N 1
ATOM 2190 C CA . GLY A 1 288 ? -16.700 4.499 23.124 1.00 96.88 288 GLY A CA 1
ATOM 2191 C C . GLY A 1 288 ? -15.766 4.112 21.973 1.00 96.88 288 GLY A C 1
ATOM 2192 O O . GLY A 1 288 ? -15.685 2.927 21.657 1.00 96.88 288 GLY A O 1
ATOM 2193 N N . ILE A 1 289 ? -15.116 5.075 21.309 1.00 97.38 289 ILE A N 1
ATOM 2194 C CA . ILE A 1 289 ? -14.254 4.829 20.148 1.00 97.38 289 ILE A CA 1
ATOM 2195 C C . ILE A 1 289 ? -12.901 5.497 20.378 1.00 97.38 289 ILE A C 1
ATOM 2197 O O . ILE A 1 289 ? -12.794 6.716 20.441 1.00 97.38 289 ILE A O 1
ATOM 2201 N N . GL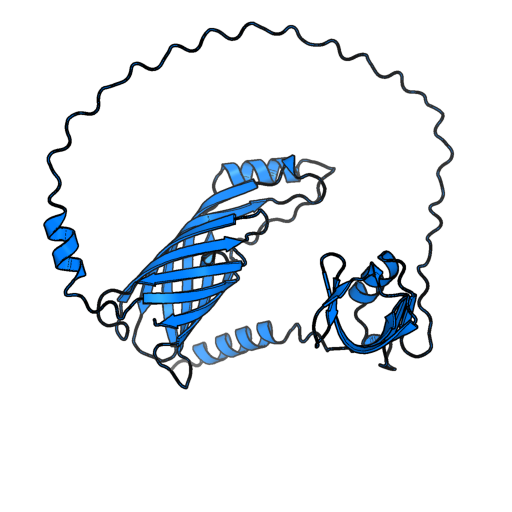U A 1 290 ? -11.851 4.687 20.444 1.00 97.19 290 GLU A N 1
ATOM 2202 C CA . GLU A 1 290 ? -10.476 5.174 20.397 1.00 97.19 290 GLU A CA 1
ATOM 2203 C C . GLU A 1 290 ? -10.033 5.272 18.933 1.00 97.19 290 GLU A C 1
ATOM 2205 O O . GLU A 1 290 ? -10.072 4.287 18.190 1.00 97.19 290 GLU A O 1
ATOM 2210 N N . ILE A 1 291 ? -9.641 6.469 18.491 1.00 96.25 291 ILE A N 1
ATOM 2211 C CA . ILE A 1 291 ? -9.203 6.714 17.115 1.00 96.25 291 ILE A CA 1
ATOM 2212 C C . ILE A 1 291 ? -7.957 7.597 17.096 1.00 96.25 291 ILE A C 1
ATOM 2214 O O . ILE A 1 291 ? -7.884 8.615 17.780 1.00 96.25 291 ILE A O 1
ATOM 2218 N N . ASN A 1 292 ? -6.982 7.203 16.280 1.00 94.69 292 ASN A N 1
ATOM 2219 C CA . ASN A 1 292 ? -5.751 7.955 16.073 1.00 94.69 292 ASN A CA 1
ATOM 2220 C C . ASN A 1 292 ? -5.896 8.921 14.897 1.00 94.69 292 ASN A C 1
ATOM 2222 O O . ASN A 1 292 ? -6.550 8.603 13.898 1.00 94.69 292 ASN A O 1
ATOM 2226 N N . ASP A 1 293 ? -5.228 10.070 14.986 1.00 95.62 293 ASP A N 1
ATOM 2227 C CA . ASP A 1 293 ? -5.148 10.991 13.859 1.00 95.62 293 ASP A CA 1
ATOM 2228 C C . ASP A 1 293 ? -4.404 10.343 12.679 1.00 95.62 293 ASP A C 1
ATOM 2230 O O . ASP A 1 293 ? -3.356 9.711 12.854 1.00 95.62 293 ASP A O 1
ATOM 2234 N N . PRO A 1 294 ? -4.920 10.489 11.449 1.00 95.31 294 PRO A N 1
ATOM 2235 C CA . PRO A 1 294 ? -4.259 9.959 10.271 1.00 95.31 294 PRO A CA 1
ATOM 2236 C C . PRO A 1 294 ? -2.976 10.743 9.986 1.00 95.31 294 PRO A C 1
ATOM 2238 O O . PRO A 1 294 ? -2.946 11.972 10.070 1.00 95.31 294 PRO A O 1
ATOM 2241 N N . SER A 1 295 ? -1.937 10.046 9.524 1.00 96.50 295 SER A N 1
ATOM 2242 C CA . SER A 1 295 ? -0.708 10.708 9.080 1.00 96.50 295 SER A CA 1
ATOM 2243 C C . SER A 1 295 ? -1.000 11.740 7.971 1.00 96.50 295 SER A C 1
ATOM 2245 O O . SER A 1 295 ? -1.785 11.456 7.047 1.00 96.50 295 SER A O 1
ATOM 2247 N N . PRO A 1 296 ? -0.379 12.937 8.014 1.00 96.44 296 PRO A N 1
ATOM 2248 C CA . PRO A 1 296 ? -0.505 13.934 6.952 1.00 96.44 296 PRO A CA 1
ATOM 2249 C C . PRO A 1 296 ? 0.214 13.508 5.666 1.00 96.44 296 PRO A C 1
ATOM 2251 O O . PRO A 1 296 ? -0.098 14.025 4.598 1.00 96.44 296 PRO A O 1
ATOM 2254 N N . VAL A 1 297 ? 1.152 12.560 5.766 1.00 97.50 297 VAL A N 1
ATOM 2255 C CA . VAL A 1 297 ? 1.924 12.014 4.646 1.00 97.50 297 VAL A CA 1
ATOM 2256 C C . VAL A 1 297 ? 1.833 10.492 4.617 1.00 97.50 297 VAL A C 1
ATOM 2258 O O . VAL A 1 297 ? 1.785 9.840 5.660 1.00 97.50 297 VAL A O 1
ATOM 2261 N N . LEU A 1 298 ? 1.809 9.917 3.424 1.00 97.12 298 LEU A N 1
ATOM 2262 C CA . LEU A 1 298 ? 1.758 8.475 3.198 1.00 97.12 298 LEU A CA 1
ATOM 2263 C C . LEU A 1 298 ? 2.975 8.045 2.384 1.00 97.12 298 LEU A C 1
ATOM 2265 O O . LEU A 1 298 ? 3.538 8.847 1.646 1.00 97.12 298 LEU A O 1
ATOM 2269 N N . ILE A 1 299 ? 3.368 6.784 2.508 1.00 97.12 299 ILE A N 1
ATOM 2270 C CA . ILE A 1 299 ? 4.449 6.198 1.716 1.00 97.12 299 ILE A CA 1
ATOM 2271 C C . ILE A 1 299 ? 3.842 5.122 0.828 1.00 97.12 299 ILE A C 1
ATOM 2273 O O . ILE A 1 299 ? 3.006 4.340 1.288 1.00 97.12 299 ILE A O 1
ATOM 2277 N N . SER A 1 300 ? 4.298 5.070 -0.416 1.00 97.88 300 SER A N 1
ATOM 2278 C CA . SER A 1 300 ? 4.015 3.968 -1.321 1.00 97.88 300 SER A CA 1
ATOM 2279 C C . SER A 1 300 ? 5.287 3.342 -1.857 1.00 97.88 300 SER A C 1
ATOM 2281 O O . SER A 1 300 ? 6.303 4.015 -2.039 1.00 97.88 300 SER A O 1
ATOM 2283 N N . ILE A 1 301 ? 5.205 2.049 -2.151 1.00 98.12 301 ILE A N 1
ATOM 2284 C CA . ILE A 1 301 ? 6.264 1.271 -2.775 1.00 98.12 301 ILE A CA 1
ATOM 2285 C C . ILE A 1 301 ? 5.662 0.248 -3.733 1.00 98.12 301 ILE A C 1
ATOM 2287 O O . ILE A 1 301 ? 4.723 -0.462 -3.385 1.00 98.12 301 ILE A O 1
ATOM 2291 N N . GLY A 1 302 ? 6.226 0.114 -4.926 1.00 97.38 302 GLY A N 1
ATOM 2292 C CA . GLY A 1 302 ? 5.839 -0.958 -5.835 1.00 97.38 302 GLY A CA 1
ATOM 2293 C C . GLY A 1 302 ? 6.902 -1.287 -6.864 1.00 97.38 302 GLY A C 1
ATOM 2294 O O . GLY A 1 302 ? 7.869 -0.551 -7.049 1.00 97.38 302 GLY A O 1
ATOM 2295 N N . TYR A 1 303 ? 6.725 -2.429 -7.511 1.00 97.50 303 TYR A N 1
ATOM 2296 C CA . TYR A 1 303 ? 7.589 -2.921 -8.572 1.00 97.50 303 TYR A CA 1
ATOM 2297 C C . TYR A 1 303 ? 6.856 -2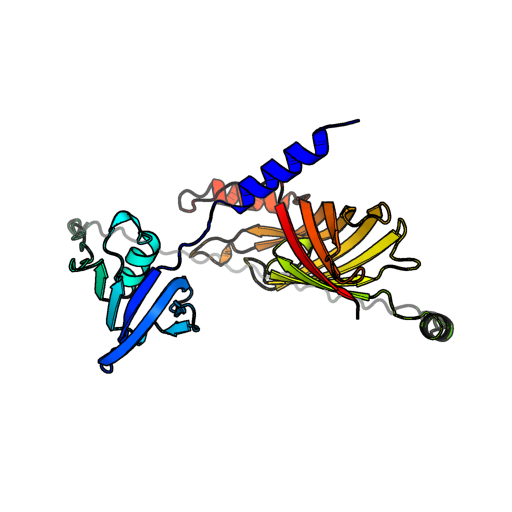.836 -9.902 1.00 97.50 303 TYR A C 1
ATOM 2299 O O . TYR A 1 303 ? 5.732 -3.325 -10.000 1.00 97.50 303 TYR A O 1
ATOM 2307 N N . HIS A 1 304 ? 7.496 -2.237 -10.903 1.00 97.69 304 HIS A N 1
ATOM 2308 C CA . HIS A 1 304 ? 6.957 -2.060 -12.247 1.00 97.69 304 HIS A CA 1
ATOM 2309 C C . HIS A 1 304 ? 7.775 -2.833 -13.270 1.00 97.69 304 HIS A C 1
ATOM 2311 O O . HIS A 1 304 ? 9.006 -2.866 -13.198 1.00 97.69 304 HIS A O 1
ATOM 2317 N N . PHE A 1 305 ? 7.069 -3.414 -14.233 1.00 96.06 305 PHE A N 1
ATOM 2318 C CA . PHE A 1 305 ? 7.614 -4.103 -15.390 1.00 96.06 305 PHE A CA 1
ATOM 2319 C C . PHE A 1 305 ? 6.925 -3.614 -16.661 1.00 96.06 305 PHE A C 1
ATOM 2321 O O . PHE A 1 305 ? 5.732 -3.309 -16.667 1.00 96.06 305 PHE A O 1
ATOM 2328 N N . LYS A 1 306 ? 7.690 -3.533 -17.741 1.00 95.00 306 LYS A N 1
ATOM 2329 C CA . LYS A 1 306 ? 7.197 -3.186 -19.076 1.00 95.00 306 LYS A CA 1
ATOM 2330 C C . LYS A 1 306 ? 6.612 -4.422 -19.760 1.00 95.00 306 LYS A C 1
ATOM 2332 O O . LYS A 1 306 ? 7.133 -5.520 -19.551 1.00 95.00 306 LYS A O 1
ATOM 2337 N N . PHE A 1 307 ? 5.559 -4.257 -20.556 1.00 87.25 307 PHE A N 1
ATOM 2338 C CA . PHE A 1 307 ? 4.947 -5.343 -21.328 1.00 87.25 307 PHE A CA 1
ATOM 2339 C C . PHE A 1 307 ? 4.455 -4.877 -22.699 1.00 87.25 307 PHE A C 1
ATOM 2341 O O . PHE A 1 307 ? 4.292 -3.649 -22.887 1.00 87.25 307 PHE A O 1
#

Sequence (307 aa):
MDKLPVRIIVLLLLLGSGLTLRAQQALITMKDSARVATEVQSVKNNLLIVKEGALSLNLIAIIQFQNTDQQSVDPLLVESLLKADIVVYVGSTKLVKEIVKEVIPPPDTVRKKTPQLTRPAVTPQPANETPKQVRPKPVPPSDSTIVAEALEKGKLNNFYGGVGLGLDYGGVGGRLTYIPGDDKKTSVGVFFAAGLALNGFSYNAGVSLRIGEKRLVPTLSAMYGYNGVIKVIGAPQYDKTYYGPSVALGFENKTRNSDDNFIHVELIIPFRSAAFHNDLKALQNNPGIEINDPSPVLISIGYHFKF

Nearest PDB structures (foldseek):
  4rlc-assembly1_A  TM=6.593E-01  e=2.114E-03  Pseudomonas aeruginosa
  2wjr-assembly1_A  TM=3.262E-01  e=1.755E-02  Escherichia coli K-12
  4e1t-assembly1_A  TM=4.068E-01  e=6.717E-02  Yersinia pseudotuberculosis
  6wim-assembly1_A  TM=3.599E-01  e=2.091E-01  Escherichia coli
  5g26-assembly1_A  TM=3.817E-01  e=2.318E-01  Escherichia coli O157

Foldseek 3Di:
DDPPVVVVVVVVVVVVPPDPQPFFWKWWQWPVRDIDTFTFRADDPQWTQTPVGIDHLNGTAEIEGCDQDPVSDDPVRVVVSVVSVHFYHYNNDTDHPPPPVPPPPPPPPPPDDDPDDDDPDDDDDPDDDDDPDDPDDDDPDDPVVVVVVVVPPDPQQFWKKKFKAWVQQQGGHIKIKGWPDDPQAFTKIWMKHWDQRPLGIWIKTWIKTWHHRDQKTKIKIKIWIWQDWDDFPPCCVLTDTFIDIKIKIWIWHQDPVDSQKTKIKIKMAGDGDPVVVVSVVVQVPDPVGDDDDDDRIMMMIIIMGTD

Solvent-accessible surface area (backbone atoms only — not comparable to full-atom values): 17658 Å² total; per-residue (Å²): 140,78,74,64,67,60,56,54,53,51,53,56,51,56,70,67,63,77,72,74,76,70,68,42,49,26,42,36,30,29,71,87,67,52,76,47,81,48,35,45,74,48,73,54,95,69,24,39,34,35,76,94,47,74,43,54,46,91,49,46,41,36,39,32,31,69,54,78,57,73,89,73,60,59,66,68,54,53,51,56,41,47,73,64,73,30,45,39,26,53,49,90,46,73,60,70,79,79,75,75,77,72,76,75,71,78,82,79,81,74,81,73,80,76,78,82,83,76,78,78,81,83,74,84,76,79,82,79,78,79,80,79,81,74,78,79,75,86,74,75,88,73,72,63,64,65,61,52,61,61,58,74,74,51,81,71,75,42,35,30,48,28,44,30,41,20,57,77,13,11,26,47,26,31,27,43,35,40,34,70,78,61,81,55,44,66,33,60,27,45,35,44,17,39,20,44,34,100,83,42,81,34,40,25,38,36,41,33,39,38,52,50,67,55,59,67,20,44,33,43,34,44,35,44,27,52,52,50,70,47,77,44,90,97,41,68,93,61,50,44,79,40,66,32,47,33,42,33,46,33,35,33,40,41,42,96,90,35,88,66,28,29,41,38,39,34,44,32,42,50,52,73,48,71,66,57,55,51,54,51,50,56,44,64,71,32,94,89,45,90,75,80,85,76,73,74,61,46,67,29,43,31,45,34,38,59,95